Protein AF-A0A1G2USZ6-F1 (afdb_monomer)

Secondary structure (DSSP, 8-state):
-HHHHHHHHHHHHHHHHHHHHHHHHHHHHHHHHHHHHHHHHHHHHTTT-TTTTTTS-HHHHHHHHHHHHHHHHHSTTTTTTT--HHHHHHHHHHHHHHT-TT---HHHHHHHHHHHHHHHHHHHHHHHHB-S-HHHHHHHHHHHHHHHHHHHGGGTT--HHHHHHHHTSTTGGGGGGGGGGSPBPTT--SSPPP-S-TTS-SSPP----HHHHHH---

Solvent-accessible surface area (backbone atoms only — not comparable to full-atom values): 12339 Å² total; per-residue (Å²): 109,71,71,57,54,54,52,51,51,52,51,51,51,54,52,50,51,56,50,50,53,55,47,55,53,48,51,53,52,48,50,51,48,51,51,51,52,50,50,52,49,50,50,63,75,43,53,93,41,67,62,42,66,92,75,49,60,66,69,57,51,52,53,54,51,47,54,49,57,54,45,46,72,77,42,68,71,72,47,80,84,32,42,47,74,42,54,44,51,28,49,52,41,50,52,53,64,45,62,42,77,93,61,85,48,69,72,56,29,54,52,44,50,25,45,49,20,46,50,29,41,47,52,54,48,43,71,73,28,35,54,73,56,74,63,57,54,34,50,54,51,28,51,48,37,52,48,39,49,58,58,54,66,68,52,73,94,59,56,68,72,60,51,53,54,49,42,61,30,77,59,58,49,50,65,76,51,55,68,76,50,39,53,72,38,95,82,43,70,97,68,77,89,75,64,46,40,99,87,66,48,44,68,25,90,59,92,40,31,71,72,49,58,64,27,51,68,128

Mean predicted aligned error: 10.11 Å

Structure (mmCIF, N/CA/C/O backbone):
data_AF-A0A1G2USZ6-F1
#
_entry.id   AF-A0A1G2USZ6-F1
#
loop_
_atom_site.group_PDB
_atom_site.id
_atom_site.type_symbol
_atom_site.label_atom_id
_atom_site.label_alt_id
_atom_site.label_comp_id
_atom_site.label_asym_id
_atom_site.label_entity_id
_atom_site.label_seq_id
_atom_site.pdbx_PDB_ins_code
_atom_site.Cartn_x
_atom_site.Cartn_y
_atom_site.Cartn_z
_atom_site.occupancy
_atom_site.B_iso_or_equiv
_atom_site.auth_seq_id
_atom_site.auth_comp_id
_atom_site.auth_asym_id
_atom_site.auth_atom_id
_atom_site.pdbx_PDB_model_num
ATOM 1 N N . MET A 1 1 ? -11.043 -72.708 15.125 1.00 67.38 1 MET A N 1
ATOM 2 C CA . MET A 1 1 ? -9.943 -71.856 15.634 1.00 67.38 1 MET A CA 1
ATOM 3 C C . MET A 1 1 ? -9.479 -70.831 14.604 1.00 67.38 1 MET A C 1
ATOM 5 O O . MET A 1 1 ? -9.673 -69.656 14.856 1.00 67.38 1 MET A O 1
ATOM 9 N N . ILE A 1 2 ? -8.976 -71.223 13.425 1.00 71.62 2 ILE A N 1
ATOM 10 C CA . ILE A 1 2 ? -8.486 -70.275 12.392 1.00 71.62 2 ILE A CA 1
ATOM 11 C C . ILE A 1 2 ? -9.551 -69.250 11.951 1.00 71.62 2 ILE A C 1
ATOM 13 O O . ILE A 1 2 ? -9.283 -68.055 11.946 1.00 71.62 2 ILE A O 1
ATOM 17 N N . LEU A 1 3 ? -10.785 -69.692 11.679 1.00 69.06 3 LEU A N 1
ATOM 18 C CA . LEU A 1 3 ? -11.895 -68.796 11.314 1.00 69.06 3 LEU A CA 1
ATOM 19 C C . LEU A 1 3 ? -12.253 -67.781 12.418 1.00 69.06 3 LEU A C 1
ATOM 21 O O . LEU A 1 3 ? -12.630 -66.657 12.110 1.00 69.06 3 LEU A O 1
ATOM 25 N N . LEU A 1 4 ? -12.089 -68.152 13.694 1.00 77.88 4 LEU A N 1
ATOM 26 C CA . LEU A 1 4 ? -12.324 -67.259 14.834 1.00 77.88 4 LEU A CA 1
ATOM 27 C C . LEU A 1 4 ? -11.247 -66.164 14.899 1.00 77.88 4 LEU A C 1
ATOM 29 O O . LEU A 1 4 ? -11.569 -64.999 15.104 1.00 77.88 4 LEU A O 1
ATOM 33 N N . TYR A 1 5 ? -9.980 -66.527 14.673 1.00 71.06 5 TYR A N 1
ATOM 34 C CA . TYR A 1 5 ? -8.873 -65.567 14.640 1.00 71.06 5 TYR A CA 1
ATOM 35 C C . TYR A 1 5 ? -8.993 -64.578 13.479 1.00 71.06 5 TYR A C 1
ATOM 37 O O . TYR A 1 5 ? -8.736 -63.392 13.668 1.00 71.06 5 TYR A O 1
ATOM 45 N N . ILE A 1 6 ? -9.447 -65.040 12.310 1.00 71.69 6 ILE A N 1
ATOM 46 C CA . ILE A 1 6 ? -9.723 -64.164 11.163 1.00 71.69 6 ILE A CA 1
ATOM 47 C C . ILE A 1 6 ? -10.838 -63.168 11.513 1.00 71.69 6 ILE A C 1
ATOM 49 O O . ILE A 1 6 ? -10.690 -61.974 11.269 1.00 71.69 6 ILE A O 1
ATOM 53 N N . LEU A 1 7 ? -11.922 -63.628 12.146 1.00 76.62 7 LEU A N 1
ATOM 54 C CA . LEU A 1 7 ? -13.034 -62.755 12.528 1.00 76.62 7 LEU A CA 1
ATOM 55 C C . LEU A 1 7 ? -12.617 -61.701 13.570 1.00 76.62 7 LEU A C 1
ATOM 57 O O . LEU A 1 7 ? -12.973 -60.531 13.446 1.00 76.62 7 LEU A O 1
ATOM 61 N N . LEU A 1 8 ? -11.819 -62.098 14.567 1.00 82.56 8 LEU A N 1
ATOM 62 C CA . LEU A 1 8 ? -11.282 -61.189 15.584 1.00 82.56 8 LEU A CA 1
ATOM 63 C C . LEU A 1 8 ? -10.330 -60.146 14.986 1.00 82.56 8 LEU A C 1
ATOM 65 O O . LEU A 1 8 ? -10.388 -58.985 15.382 1.00 82.56 8 LEU A O 1
ATOM 69 N N . ALA A 1 9 ? -9.504 -60.527 14.008 1.00 73.19 9 ALA A N 1
ATOM 70 C CA . ALA A 1 9 ? -8.621 -59.596 13.307 1.00 73.19 9 ALA A CA 1
ATOM 71 C C . ALA A 1 9 ? -9.410 -58.542 12.510 1.00 73.19 9 ALA A C 1
ATOM 73 O O . ALA A 1 9 ? -9.057 -57.364 12.529 1.00 73.19 9 ALA A O 1
ATOM 74 N N . ILE A 1 10 ? -10.516 -58.942 11.869 1.00 78.38 10 ILE A N 1
ATOM 75 C CA . ILE A 1 10 ? -11.408 -58.013 11.158 1.00 78.38 10 ILE A CA 1
ATOM 76 C C . ILE A 1 10 ? -12.060 -57.033 12.142 1.00 78.38 10 ILE A C 1
ATOM 78 O O . ILE A 1 10 ? -12.056 -55.828 11.897 1.00 78.38 10 ILE A O 1
ATOM 82 N N . ILE A 1 11 ? -12.576 -57.520 13.275 1.00 83.94 11 ILE A N 1
ATOM 83 C CA . ILE A 1 11 ? -13.182 -56.664 14.309 1.00 83.94 11 ILE A CA 1
ATOM 84 C C . ILE A 1 11 ? -12.149 -55.680 14.877 1.00 83.94 11 ILE A C 1
ATOM 86 O O . ILE A 1 11 ? -12.432 -54.486 14.975 1.00 83.94 11 ILE A O 1
ATOM 90 N N . ALA A 1 12 ? -10.938 -56.149 15.192 1.00 76.38 12 ALA A N 1
ATOM 91 C CA . ALA A 1 12 ? -9.855 -55.303 15.689 1.00 76.38 12 ALA A CA 1
ATOM 92 C C . ALA A 1 12 ? -9.465 -54.207 14.682 1.00 76.38 12 ALA A C 1
ATOM 94 O O . ALA A 1 12 ? -9.275 -53.056 15.071 1.00 76.38 12 ALA A O 1
ATOM 95 N N . TYR A 1 13 ? -9.420 -54.536 13.387 1.00 84.56 13 TYR A N 1
ATOM 96 C CA . TYR A 1 13 ? -9.154 -53.568 12.324 1.00 84.56 13 TYR A CA 1
ATOM 97 C C . TYR A 1 13 ? -10.231 -52.475 12.241 1.00 84.56 13 TYR A C 1
ATOM 99 O O . TYR A 1 13 ? -9.900 -51.292 12.153 1.00 84.56 13 TYR A O 1
ATOM 107 N N . TYR A 1 14 ? -11.518 -52.836 12.322 1.00 80.44 14 TYR A N 1
ATOM 108 C CA . TYR A 1 14 ? -12.603 -51.846 12.313 1.00 80.44 14 TYR A CA 1
ATOM 109 C C . TYR A 1 14 ? -12.595 -50.950 13.559 1.00 80.44 14 TYR A C 1
ATOM 111 O O . TYR A 1 14 ? -12.802 -49.743 13.433 1.00 80.44 14 TYR A O 1
ATOM 119 N N . ILE A 1 15 ? -12.304 -51.501 14.742 1.00 79.19 15 ILE A N 1
ATOM 120 C CA . ILE A 1 15 ? -12.166 -50.714 15.980 1.00 79.19 15 ILE A CA 1
ATOM 121 C C . ILE A 1 15 ? -10.992 -49.735 15.865 1.00 79.19 15 ILE A C 1
ATOM 123 O O . ILE A 1 15 ? -11.152 -48.555 16.172 1.00 79.19 15 ILE A O 1
ATOM 127 N N . TYR A 1 16 ? -9.841 -50.197 15.367 1.00 77.56 16 TYR A N 1
ATOM 128 C CA . TYR A 1 16 ? -8.670 -49.353 15.125 1.00 77.56 16 TYR A CA 1
ATOM 129 C C . TYR A 1 16 ? -8.970 -48.218 14.137 1.00 77.56 16 TYR A C 1
ATOM 131 O O . TYR A 1 16 ? -8.615 -47.069 14.389 1.00 77.56 16 TYR A O 1
ATOM 139 N N . ARG A 1 17 ? -9.682 -48.511 13.042 1.00 72.12 17 ARG A N 1
ATOM 140 C CA . ARG A 1 17 ? -10.060 -47.510 12.036 1.00 72.12 17 ARG A CA 1
ATOM 141 C C . ARG A 1 17 ? -10.982 -46.425 12.604 1.00 72.12 17 ARG A C 1
ATOM 143 O O . ARG A 1 17 ? -10.756 -45.251 12.331 1.00 72.12 17 ARG A O 1
ATOM 150 N N . ILE A 1 18 ? -11.984 -46.802 13.402 1.00 77.50 18 ILE A N 1
ATOM 151 C CA . ILE A 1 18 ? -12.889 -45.846 14.070 1.00 77.50 18 ILE A CA 1
ATOM 152 C C . ILE A 1 18 ? -12.123 -45.004 15.097 1.00 77.50 18 ILE A C 1
ATOM 154 O O . ILE A 1 18 ? -12.372 -43.808 15.224 1.00 77.50 18 ILE A O 1
ATOM 158 N N . TYR A 1 19 ? -11.198 -45.621 15.834 1.00 73.81 19 TYR A N 1
ATOM 159 C CA . TYR A 1 19 ? -10.364 -44.918 16.804 1.00 73.81 19 TYR A CA 1
ATOM 160 C C . TYR A 1 19 ? -9.460 -43.879 16.121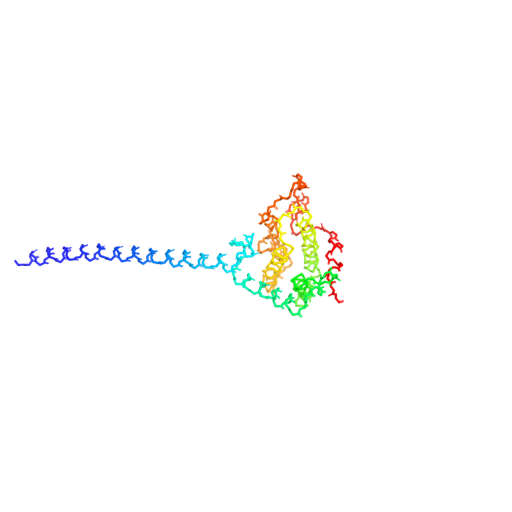 1.00 73.81 19 TYR A C 1
ATOM 162 O O . TYR A 1 19 ? -9.456 -42.728 16.543 1.00 73.81 19 TYR A O 1
ATOM 170 N N . ARG A 1 20 ? -8.796 -44.244 15.012 1.00 60.03 20 ARG A N 1
ATOM 171 C CA . ARG A 1 20 ? -7.972 -43.321 14.211 1.00 60.03 20 ARG A CA 1
ATOM 172 C C . ARG A 1 20 ? -8.772 -42.160 13.626 1.00 60.03 20 ARG A C 1
ATOM 174 O O . ARG A 1 20 ? -8.338 -41.029 13.765 1.00 60.03 20 ARG A O 1
ATOM 181 N N . GLN A 1 21 ? -9.963 -42.406 13.072 1.00 61.72 21 GLN A N 1
ATOM 182 C CA . GLN A 1 21 ? -10.821 -41.313 12.586 1.00 61.72 21 GLN A CA 1
ATOM 183 C C . GLN A 1 21 ? -11.183 -40.314 13.694 1.00 61.72 21 GLN A C 1
ATOM 185 O O . GLN A 1 21 ? -11.192 -39.115 13.455 1.00 61.72 21 GLN A O 1
ATOM 190 N N . LYS A 1 22 ? -11.437 -40.793 14.918 1.00 69.81 22 LYS A N 1
ATOM 191 C CA . LYS A 1 22 ? -11.722 -39.918 16.064 1.00 69.81 22 LYS A CA 1
ATOM 192 C C . LYS A 1 22 ? -10.497 -39.159 16.578 1.00 69.81 22 LYS A C 1
ATOM 194 O O . LYS A 1 22 ? -10.680 -38.126 17.214 1.00 69.81 22 LYS A O 1
ATOM 199 N N . GLU A 1 23 ? -9.285 -39.675 16.384 1.00 55.19 23 GLU A N 1
ATOM 200 C CA . GLU A 1 23 ? -8.049 -38.934 16.668 1.00 55.19 23 GLU A CA 1
ATOM 201 C C . GLU A 1 23 ? -7.815 -37.851 15.618 1.00 55.19 23 GLU A C 1
ATOM 203 O O . GLU A 1 23 ? -7.641 -36.702 16.004 1.00 55.19 23 GLU A O 1
ATOM 208 N N . ASP A 1 24 ? -7.947 -38.174 14.329 1.00 61.84 24 ASP A N 1
ATOM 209 C CA . ASP A 1 24 ? -7.804 -37.200 13.239 1.00 61.84 24 ASP A CA 1
ATOM 210 C C . ASP A 1 24 ? -8.843 -36.054 13.373 1.00 61.84 24 ASP A C 1
ATOM 212 O O . ASP A 1 24 ? -8.516 -34.883 13.199 1.00 61.84 24 ASP A O 1
ATOM 216 N N . GLU A 1 25 ? -10.089 -36.356 13.771 1.00 61.78 25 GLU A N 1
ATOM 217 C CA . GLU A 1 25 ? -11.117 -35.344 14.088 1.00 61.78 25 GLU A CA 1
ATOM 218 C C . GLU A 1 25 ? -10.762 -34.490 15.318 1.00 61.78 25 GLU A C 1
ATOM 220 O O . GLU A 1 25 ? -11.094 -33.307 15.374 1.00 61.78 25 GLU A O 1
ATOM 225 N N . ARG A 1 26 ? -10.105 -35.068 16.331 1.00 55.97 26 ARG A N 1
ATOM 226 C CA . ARG A 1 26 ? -9.676 -34.326 17.529 1.00 55.97 26 ARG A CA 1
ATOM 227 C C . ARG A 1 26 ? -8.484 -33.427 17.246 1.00 55.97 26 ARG A C 1
ATOM 229 O O . ARG A 1 26 ? -8.451 -32.334 17.801 1.00 55.97 26 ARG A O 1
ATOM 236 N N . GLU A 1 27 ? -7.540 -33.886 16.431 1.00 46.41 27 GLU A N 1
ATOM 237 C CA . GLU A 1 27 ? -6.402 -33.093 15.963 1.00 46.41 27 GLU A CA 1
ATOM 238 C C . GLU A 1 27 ? -6.898 -31.918 15.116 1.00 46.41 27 GLU A C 1
ATOM 240 O O . GLU A 1 27 ? -6.583 -30.781 15.443 1.00 46.41 27 GLU A O 1
ATOM 245 N N . ALA A 1 28 ? -7.809 -32.151 14.164 1.00 54.44 28 ALA A N 1
ATOM 246 C CA . ALA A 1 28 ? -8.419 -31.077 13.373 1.00 54.44 28 ALA A CA 1
ATOM 247 C C . ALA A 1 28 ? -9.147 -30.029 14.238 1.00 54.44 28 ALA A C 1
ATOM 249 O O . ALA A 1 28 ? -8.994 -28.831 14.031 1.00 54.44 28 ALA A O 1
ATOM 250 N N . VAL A 1 29 ? -9.905 -30.460 15.254 1.00 58.44 29 VAL A N 1
ATOM 251 C CA . VAL A 1 29 ? -10.583 -29.537 16.185 1.00 58.44 29 VAL A CA 1
ATOM 252 C C . VAL A 1 29 ? -9.596 -28.817 17.114 1.00 58.44 29 VAL A C 1
ATOM 254 O O . VAL A 1 29 ? -9.873 -27.700 17.552 1.00 58.44 29 VAL A O 1
ATOM 257 N N . ALA A 1 30 ? -8.477 -29.446 17.476 1.00 51.59 30 ALA A N 1
ATOM 258 C CA . ALA A 1 30 ? -7.437 -28.816 18.284 1.00 51.59 30 ALA A CA 1
ATOM 259 C C . ALA A 1 30 ? -6.684 -27.748 17.482 1.00 51.59 30 ALA A C 1
ATOM 261 O O . ALA A 1 30 ? -6.469 -26.662 18.015 1.00 51.59 30 ALA A O 1
ATOM 262 N N . ASP A 1 31 ? -6.386 -28.025 16.213 1.00 60.72 31 ASP A N 1
ATOM 263 C CA . ASP A 1 31 ? -5.791 -27.071 15.277 1.00 60.72 31 ASP A CA 1
ATOM 264 C C . ASP A 1 31 ? -6.751 -25.900 15.014 1.00 60.72 31 ASP A C 1
ATOM 266 O O . ASP A 1 31 ? -6.371 -24.752 15.209 1.00 60.72 31 ASP A O 1
ATOM 270 N N . GLU A 1 32 ? -8.038 -26.159 14.739 1.00 60.16 32 GLU A N 1
ATOM 271 C CA . GLU A 1 32 ? -9.045 -25.095 14.572 1.00 60.16 32 GLU A CA 1
ATOM 272 C C . GLU A 1 32 ? -9.205 -24.219 15.826 1.00 60.16 32 GLU A C 1
ATOM 274 O O . GLU A 1 32 ? -9.401 -23.007 15.728 1.00 60.16 32 GLU A O 1
ATOM 279 N N . LYS A 1 33 ? -9.140 -24.811 17.026 1.00 61.28 33 LYS A N 1
ATOM 280 C CA . LYS A 1 33 ? -9.194 -24.050 18.283 1.00 61.28 33 LYS A CA 1
ATOM 281 C C . LYS A 1 33 ? -7.926 -23.250 18.522 1.00 61.28 33 LYS A C 1
ATOM 283 O O . LYS A 1 33 ? -8.027 -22.121 18.992 1.00 61.28 33 LYS A O 1
ATOM 288 N N . PHE A 1 34 ? -6.765 -23.817 18.217 1.00 61.88 34 PHE A N 1
ATOM 289 C CA . PHE A 1 34 ? -5.490 -23.124 18.328 1.00 61.88 34 PHE A CA 1
ATOM 290 C C . PHE A 1 34 ? -5.430 -21.940 17.357 1.00 61.88 34 PHE A C 1
ATOM 292 O O . PHE A 1 34 ? -5.063 -20.841 17.768 1.00 61.88 34 PHE A O 1
ATOM 299 N N . ASP A 1 35 ? -5.900 -22.125 16.125 1.00 68.62 35 ASP A N 1
ATOM 300 C CA . ASP A 1 35 ? -6.017 -21.071 15.118 1.00 68.62 35 ASP A CA 1
ATOM 301 C C . ASP A 1 35 ? -7.024 -20.000 15.549 1.00 68.62 35 ASP A C 1
ATOM 303 O O . ASP A 1 35 ? -6.735 -18.807 15.472 1.00 68.62 35 ASP A O 1
ATOM 307 N N . ALA A 1 36 ? -8.181 -20.394 16.090 1.00 75.25 36 ALA A N 1
ATOM 308 C CA . ALA A 1 36 ? -9.177 -19.450 16.594 1.00 75.25 36 ALA A CA 1
ATOM 309 C C . ALA A 1 36 ? -8.679 -18.652 17.814 1.00 75.25 36 ALA A C 1
ATOM 311 O O . ALA A 1 36 ? -8.940 -17.451 17.913 1.00 75.25 36 ALA A O 1
ATOM 312 N N . GLU A 1 37 ? -7.963 -19.292 18.741 1.00 78.81 37 GLU A N 1
ATOM 313 C CA . GLU A 1 37 ? -7.345 -18.632 19.897 1.00 78.81 37 GLU A CA 1
ATOM 314 C C . GLU A 1 37 ? -6.198 -17.709 19.471 1.00 78.81 37 GLU A C 1
ATOM 316 O O . GLU A 1 37 ? -6.069 -16.601 20.001 1.00 78.81 37 GLU A O 1
ATOM 321 N N . TRP A 1 38 ? -5.393 -18.123 18.492 1.00 75.81 38 TRP A N 1
ATOM 322 C CA . TRP A 1 38 ? -4.318 -17.315 17.923 1.00 75.81 38 TRP A CA 1
ATOM 323 C C . TRP A 1 38 ? -4.8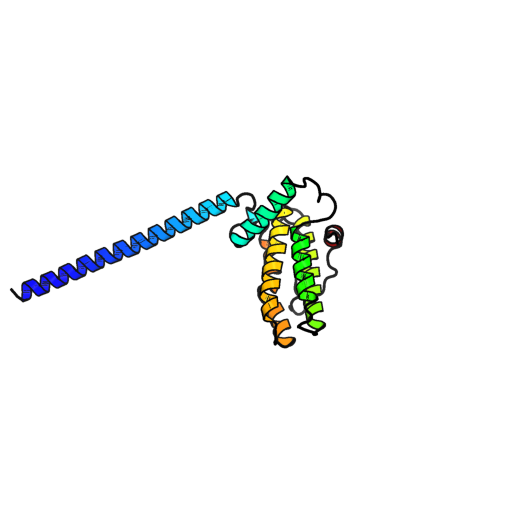64 -16.082 17.196 1.00 75.81 38 TRP A C 1
ATOM 325 O O . TRP A 1 38 ? -4.418 -14.966 17.467 1.00 75.81 38 TRP A O 1
ATOM 335 N N . GLU A 1 39 ? -5.891 -16.254 16.365 1.00 76.31 39 GLU A N 1
ATOM 336 C CA . GLU A 1 39 ? -6.607 -15.171 15.685 1.00 76.31 39 GLU A CA 1
ATOM 337 C C . GLU A 1 39 ? -7.259 -14.210 16.682 1.00 76.31 39 GLU A C 1
ATOM 339 O O . GLU A 1 39 ? -7.138 -12.992 16.552 1.00 76.31 39 GLU A O 1
ATOM 344 N N . ALA A 1 40 ? -7.922 -14.729 17.721 1.00 84.19 40 ALA A N 1
ATOM 345 C CA . ALA A 1 40 ? -8.502 -13.898 18.773 1.00 84.19 40 ALA A CA 1
ATOM 346 C C . ALA A 1 40 ? -7.422 -13.094 19.512 1.00 84.19 40 ALA A C 1
ATOM 348 O O . ALA A 1 40 ? -7.594 -11.896 19.750 1.00 84.19 40 ALA A O 1
ATOM 349 N N . LYS A 1 41 ? -6.284 -13.725 19.820 1.00 84.19 41 LYS A N 1
ATOM 350 C CA . LYS A 1 41 ? -5.138 -13.061 20.446 1.00 84.19 41 LYS A CA 1
ATOM 351 C C . LYS A 1 41 ? -4.563 -11.968 19.548 1.00 84.19 41 LYS A C 1
ATOM 353 O O . LYS A 1 41 ? -4.281 -10.883 20.046 1.00 84.19 41 LYS A O 1
ATOM 358 N N . LYS A 1 42 ? -4.412 -12.223 18.246 1.00 79.44 42 LYS A N 1
ATOM 359 C CA . LYS A 1 42 ? -3.898 -11.239 17.284 1.00 79.44 42 LYS A CA 1
ATOM 360 C C . LYS A 1 42 ? -4.871 -10.083 17.068 1.00 79.44 42 LYS A C 1
ATOM 362 O O . LYS A 1 42 ? -4.442 -8.934 17.026 1.00 79.44 42 LYS A O 1
ATOM 367 N N . LYS A 1 43 ? -6.178 -10.347 17.033 1.00 83.69 43 LYS A N 1
ATOM 368 C CA . LYS A 1 43 ? -7.209 -9.296 17.004 1.00 83.69 43 LYS A CA 1
ATOM 369 C C . LYS A 1 43 ? -7.180 -8.415 18.250 1.00 83.69 43 LYS A C 1
ATOM 371 O O . LYS A 1 43 ? -7.346 -7.210 18.119 1.00 83.69 43 LYS A O 1
ATOM 376 N N . GLU A 1 44 ? -6.941 -8.988 19.429 1.00 86.50 44 GLU A N 1
ATOM 377 C CA . GLU A 1 44 ? -6.783 -8.207 20.663 1.00 86.50 44 GLU A CA 1
ATOM 378 C C . GLU A 1 44 ? -5.460 -7.423 20.685 1.00 86.50 44 GLU A C 1
ATOM 380 O O . GLU A 1 44 ? -5.445 -6.262 21.088 1.00 86.50 44 GLU A O 1
ATOM 385 N N . GLU A 1 45 ? -4.358 -8.026 20.223 1.00 82.88 45 GLU A N 1
ATOM 386 C CA . GLU A 1 45 ? -3.035 -7.388 20.137 1.00 82.88 45 GLU A CA 1
ATOM 387 C C . GLU A 1 45 ? -3.040 -6.173 19.195 1.00 82.88 45 GLU A C 1
ATOM 389 O O . GLU A 1 45 ? -2.428 -5.153 19.504 1.00 82.88 45 GLU A O 1
ATOM 394 N N . PHE A 1 46 ? -3.774 -6.260 18.083 1.00 84.50 46 PHE A N 1
ATOM 395 C CA . PHE A 1 46 ? -3.846 -5.228 17.044 1.00 84.50 46 PHE A CA 1
ATOM 396 C C . PHE A 1 46 ? -5.194 -4.499 16.996 1.00 84.50 46 PHE A C 1
ATOM 398 O O . PHE A 1 46 ? -5.563 -3.939 15.964 1.00 84.50 46 PHE A O 1
ATOM 405 N N . LYS A 1 47 ? -5.938 -4.475 18.108 1.00 87.00 47 LYS A N 1
ATOM 406 C CA . LYS A 1 47 ? -7.260 -3.827 18.195 1.00 87.00 47 LYS A CA 1
ATOM 407 C C . LYS A 1 47 ? -7.252 -2.329 17.885 1.00 87.00 47 LYS A C 1
ATOM 409 O O . LYS A 1 47 ? -8.288 -1.782 17.522 1.00 87.00 47 LYS A O 1
ATOM 414 N N . ASP A 1 48 ? -6.093 -1.689 18.021 1.00 84.56 48 ASP A N 1
ATOM 415 C CA . ASP A 1 48 ? -5.896 -0.274 17.703 1.00 84.56 48 ASP A CA 1
ATOM 416 C C . ASP A 1 48 ? -5.851 -0.018 16.182 1.00 84.56 48 ASP A C 1
ATOM 418 O O . ASP A 1 48 ? -5.910 1.134 15.756 1.00 84.56 48 ASP A O 1
ATOM 422 N N . TYR A 1 49 ? -5.790 -1.082 15.364 1.00 88.81 49 TYR A N 1
ATOM 423 C CA . TYR A 1 49 ? -5.753 -1.044 13.894 1.00 88.81 49 TYR A CA 1
ATOM 424 C C . TYR A 1 49 ? -6.885 -1.880 13.272 1.00 88.81 49 TYR A C 1
ATOM 426 O O . TYR A 1 49 ? -6.633 -2.800 12.481 1.00 88.81 49 TYR A O 1
ATOM 434 N N . PRO A 1 50 ? -8.150 -1.622 13.649 1.00 90.94 50 PRO A N 1
ATOM 435 C CA . PRO A 1 50 ? -9.268 -2.498 13.317 1.00 90.94 50 PRO A CA 1
ATOM 436 C C . PRO A 1 50 ? -9.505 -2.624 11.808 1.00 90.94 50 PRO A C 1
ATOM 438 O O . PRO A 1 50 ? -9.998 -3.658 11.352 1.00 90.94 50 PRO A O 1
ATOM 441 N N . HIS A 1 51 ? -9.143 -1.611 11.016 1.00 94.31 51 HIS A N 1
ATOM 442 C CA . HIS A 1 51 ? -9.349 -1.627 9.572 1.00 94.31 51 HIS A CA 1
ATOM 443 C C . HIS A 1 51 ? -8.288 -2.443 8.838 1.00 94.31 51 HIS A C 1
ATOM 445 O O . HIS A 1 51 ? -8.533 -2.834 7.699 1.00 94.31 51 HIS A O 1
ATOM 451 N N . LEU A 1 52 ? -7.150 -2.747 9.463 1.00 91.81 52 LEU A N 1
ATOM 452 C CA . LEU A 1 52 ? -6.058 -3.492 8.832 1.00 91.81 52 LEU A CA 1
ATOM 453 C C . LEU A 1 52 ? -6.064 -4.991 9.163 1.00 91.81 52 LEU A C 1
ATOM 455 O O . LEU A 1 52 ? -5.395 -5.772 8.481 1.00 91.81 52 LEU A O 1
ATOM 459 N N . LEU A 1 53 ? -6.841 -5.412 10.167 1.00 88.69 53 LEU A N 1
ATOM 460 C CA . LEU A 1 53 ? -6.960 -6.815 10.575 1.00 88.69 53 LEU A CA 1
ATOM 461 C C . LEU A 1 53 ? -7.399 -7.707 9.405 1.00 88.69 53 LEU A C 1
ATOM 463 O O . LEU A 1 53 ? -8.432 -7.467 8.777 1.00 88.69 53 LEU A O 1
ATOM 467 N N . GLY A 1 54 ? -6.610 -8.746 9.120 1.00 83.25 54 GLY A N 1
ATOM 468 C CA . GLY A 1 54 ? -6.857 -9.685 8.019 1.00 83.25 54 GLY A CA 1
ATOM 469 C C . GLY A 1 54 ? -6.638 -9.109 6.613 1.00 83.25 54 GLY A C 1
ATOM 470 O O . GLY A 1 54 ? -6.881 -9.810 5.634 1.00 83.25 54 GLY A O 1
ATOM 471 N N . LYS A 1 55 ? -6.195 -7.849 6.497 1.00 89.56 55 LYS A N 1
ATOM 472 C CA . LYS A 1 55 ? -5.857 -7.185 5.222 1.00 89.56 55 LYS A CA 1
ATOM 473 C C . LYS A 1 55 ? -4.355 -6.956 5.084 1.00 89.56 55 LYS A C 1
ATOM 475 O O . LYS A 1 55 ? -3.827 -7.023 3.980 1.00 89.56 55 LYS A O 1
ATOM 480 N N . VAL A 1 56 ? -3.683 -6.721 6.209 1.00 85.75 56 VAL A N 1
ATOM 481 C CA . VAL A 1 56 ? -2.226 -6.651 6.326 1.00 85.75 56 VAL A CA 1
ATOM 482 C C . VAL A 1 56 ? -1.742 -7.851 7.136 1.00 85.75 56 VAL A C 1
ATOM 484 O O . VAL A 1 56 ? -2.356 -8.204 8.144 1.00 85.75 56 VAL A O 1
ATOM 487 N N . ASP A 1 57 ? -0.642 -8.473 6.700 1.00 83.19 57 ASP A N 1
ATOM 488 C CA . ASP A 1 57 ? 0.000 -9.551 7.456 1.00 83.19 57 ASP A CA 1
ATOM 489 C C . ASP A 1 57 ? 0.385 -9.069 8.862 1.00 83.19 57 ASP A C 1
ATOM 491 O O . ASP A 1 57 ? 0.944 -7.981 9.042 1.00 83.19 57 ASP A O 1
ATOM 495 N N . TYR A 1 58 ? 0.100 -9.893 9.870 1.00 78.81 58 TYR A N 1
ATOM 496 C CA . TYR A 1 58 ? 0.329 -9.539 11.267 1.00 78.81 58 TYR A CA 1
ATOM 497 C C . TYR A 1 58 ? 1.795 -9.226 11.591 1.00 78.81 58 TYR A C 1
ATOM 499 O O . TYR A 1 58 ? 2.050 -8.453 12.511 1.00 78.81 58 TYR A O 1
ATOM 507 N N . THR A 1 59 ? 2.751 -9.758 10.828 1.00 80.94 59 THR A N 1
ATOM 508 C CA . THR A 1 59 ? 4.181 -9.439 10.956 1.00 80.94 59 THR A CA 1
ATOM 509 C C . THR A 1 59 ? 4.451 -7.974 10.612 1.00 80.94 59 THR A C 1
ATOM 511 O O . THR A 1 59 ? 5.170 -7.287 11.339 1.00 80.94 59 THR A O 1
ATOM 514 N N . TRP A 1 60 ? 3.840 -7.463 9.537 1.00 81.94 60 TRP A N 1
ATOM 515 C CA . TRP A 1 60 ? 3.977 -6.061 9.132 1.00 81.94 60 TRP A CA 1
ATOM 516 C C . TRP A 1 60 ? 3.216 -5.131 10.075 1.00 81.94 60 TRP A C 1
ATOM 518 O O . TRP A 1 60 ? 3.733 -4.068 10.422 1.00 81.94 60 TRP A O 1
ATOM 528 N N . LEU A 1 61 ? 2.044 -5.553 10.567 1.00 81.56 61 LEU A N 1
ATOM 529 C CA . LEU A 1 61 ? 1.331 -4.826 11.624 1.00 81.56 61 LEU A CA 1
ATOM 530 C C . LEU A 1 61 ? 2.149 -4.739 12.914 1.00 81.56 61 LEU A C 1
ATOM 532 O O . LEU A 1 61 ? 2.182 -3.678 13.531 1.00 81.56 61 LEU A O 1
ATOM 536 N N . GLU A 1 62 ? 2.846 -5.808 13.307 1.00 81.25 62 GLU A N 1
ATOM 537 C CA . GLU A 1 62 ? 3.734 -5.797 14.473 1.00 81.25 62 GLU A CA 1
ATOM 538 C C . GLU A 1 62 ? 4.899 -4.825 14.281 1.00 81.25 62 GLU A C 1
ATOM 540 O O . GLU A 1 62 ? 5.150 -3.975 15.140 1.00 81.25 62 GLU A O 1
ATOM 545 N N . LEU A 1 63 ? 5.591 -4.929 13.144 1.00 81.31 63 LEU A N 1
ATOM 546 C CA . LEU A 1 63 ? 6.770 -4.123 12.845 1.00 81.31 63 LEU A CA 1
ATOM 547 C C . LEU A 1 63 ? 6.425 -2.633 12.752 1.00 81.31 63 LEU A C 1
ATOM 549 O O . LEU A 1 63 ? 7.011 -1.807 13.456 1.00 81.31 63 LEU A O 1
ATOM 553 N N . PHE A 1 64 ? 5.464 -2.286 11.898 1.00 81.81 64 PHE A N 1
ATOM 554 C CA . PHE A 1 64 ? 5.107 -0.895 11.649 1.00 81.81 64 PHE A CA 1
ATOM 555 C C . PHE A 1 64 ? 4.315 -0.301 12.816 1.00 81.81 64 PHE A C 1
ATOM 557 O O . PHE A 1 64 ? 4.594 0.843 13.181 1.00 81.81 64 PHE A O 1
ATOM 564 N N . GLY A 1 65 ? 3.454 -1.104 13.461 1.00 74.38 65 GLY A N 1
ATOM 565 C CA . GLY A 1 65 ? 2.802 -0.841 14.753 1.00 74.38 65 GLY A CA 1
ATOM 566 C C . GLY A 1 65 ? 3.769 -0.329 15.810 1.00 74.38 65 GLY A C 1
ATOM 567 O O . GLY A 1 65 ? 3.603 0.761 16.362 1.00 74.38 65 GLY A O 1
ATOM 568 N N . ARG A 1 66 ? 4.825 -1.105 16.071 1.00 71.75 66 ARG A N 1
ATOM 569 C CA . ARG A 1 66 ? 5.843 -0.746 17.066 1.00 71.75 66 ARG A CA 1
ATOM 570 C C . ARG A 1 66 ? 6.638 0.488 16.674 1.00 71.75 66 ARG A C 1
ATOM 572 O O . ARG A 1 66 ? 6.826 1.353 17.528 1.00 71.75 66 ARG A O 1
ATOM 579 N N . LEU A 1 67 ? 7.042 0.599 15.405 1.00 68.44 67 LEU A N 1
ATOM 580 C CA . LEU A 1 67 ? 7.780 1.762 14.901 1.00 68.44 67 LEU A CA 1
ATOM 581 C C . LEU A 1 67 ? 7.040 3.069 15.226 1.00 68.44 67 LEU A C 1
ATOM 583 O O . LEU A 1 67 ? 7.655 4.044 15.659 1.00 68.44 67 LEU A O 1
ATOM 587 N N . PHE A 1 68 ? 5.714 3.080 15.084 1.00 66.06 68 PHE A N 1
ATOM 588 C CA . PHE A 1 68 ? 4.891 4.230 15.443 1.00 66.06 68 PHE A CA 1
ATOM 589 C C . PHE A 1 68 ? 4.878 4.516 16.939 1.00 66.06 68 PHE A C 1
ATOM 591 O O . PHE A 1 68 ? 5.179 5.632 17.356 1.00 66.06 68 PHE A O 1
ATOM 598 N N . VAL A 1 69 ? 4.549 3.502 17.745 1.00 63.47 69 VAL A N 1
ATOM 599 C CA . VAL A 1 69 ? 4.416 3.636 19.201 1.00 63.47 69 VAL A CA 1
ATOM 600 C C . VAL A 1 69 ? 5.722 4.116 19.829 1.00 63.47 69 VAL A C 1
ATOM 602 O O . VAL A 1 69 ? 5.707 4.964 20.720 1.00 63.47 69 VAL A O 1
ATOM 605 N N . GLU A 1 70 ? 6.859 3.589 19.381 1.00 59.41 70 GLU A N 1
ATOM 606 C CA . GLU A 1 70 ? 8.176 4.014 19.856 1.00 59.41 70 GLU A CA 1
ATOM 607 C C . GLU A 1 70 ? 8.496 5.447 19.427 1.00 59.41 70 GLU A C 1
ATOM 609 O O . GLU A 1 70 ? 9.027 6.226 20.220 1.00 59.41 70 GLU A O 1
ATOM 614 N N . THR A 1 71 ? 8.130 5.825 18.203 1.00 60.66 71 THR A N 1
ATOM 615 C CA . THR A 1 71 ? 8.390 7.172 17.688 1.00 60.66 71 THR A CA 1
ATOM 616 C C . THR A 1 71 ? 7.544 8.228 18.400 1.00 60.66 71 THR A C 1
ATOM 618 O O . THR A 1 71 ? 8.092 9.248 18.815 1.00 60.66 71 THR A O 1
ATOM 621 N N . ASP A 1 72 ? 6.246 7.992 18.598 1.00 62.16 72 ASP A N 1
ATOM 622 C CA . ASP A 1 72 ? 5.355 8.934 19.290 1.00 62.16 72 ASP A CA 1
ATOM 623 C C . ASP A 1 72 ? 5.729 9.090 20.775 1.00 62.16 72 ASP A C 1
ATOM 625 O O . ASP A 1 72 ? 5.784 10.204 21.295 1.00 62.16 72 ASP A O 1
ATOM 629 N N . LYS A 1 73 ? 6.111 7.994 21.448 1.00 60.00 73 LYS A N 1
ATOM 630 C CA . LYS A 1 73 ? 6.591 8.036 22.842 1.00 60.00 73 LYS A CA 1
ATOM 631 C C . LYS A 1 73 ? 7.892 8.816 23.005 1.00 60.00 73 LYS A C 1
ATOM 633 O O . LYS A 1 73 ? 8.035 9.568 23.967 1.00 60.00 73 LYS A O 1
ATOM 638 N N . ASN A 1 74 ? 8.849 8.613 22.103 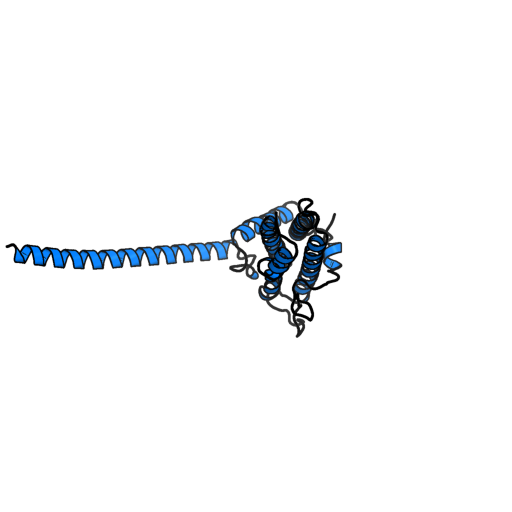1.00 58.19 74 ASN A N 1
ATOM 639 C CA . ASN A 1 74 ? 10.172 9.229 22.212 1.00 58.19 74 ASN A CA 1
ATOM 640 C C . ASN A 1 74 ? 10.194 10.664 21.667 1.00 58.19 74 ASN A C 1
ATOM 642 O O . ASN A 1 74 ? 11.033 11.470 22.075 1.00 58.19 74 ASN A O 1
ATOM 646 N N . HIS A 1 75 ? 9.270 10.998 20.764 1.00 56.75 75 HIS A N 1
ATOM 647 C CA . HIS A 1 75 ? 9.219 12.279 20.068 1.00 56.75 75 HIS A CA 1
ATOM 648 C C . HIS A 1 75 ? 7.775 12.787 19.871 1.00 56.75 75 HIS A C 1
ATOM 650 O O . HIS A 1 75 ? 7.349 12.999 18.728 1.00 56.75 75 HIS A O 1
ATOM 656 N N . PRO A 1 76 ? 7.027 13.040 20.963 1.00 55.38 76 PRO A N 1
ATOM 657 C CA . PRO A 1 76 ? 5.628 13.447 20.883 1.00 55.38 76 PRO A CA 1
ATOM 658 C C . PRO A 1 76 ? 5.498 14.779 20.140 1.00 55.38 76 PRO A C 1
ATOM 660 O O . PRO A 1 76 ? 6.180 15.758 20.447 1.00 55.38 76 PRO A O 1
ATOM 663 N N . GLY A 1 77 ? 4.630 14.815 19.129 1.00 53.12 77 GLY A N 1
ATOM 664 C CA . GLY A 1 77 ? 4.354 16.024 18.348 1.00 53.12 77 GLY A CA 1
ATOM 665 C C . GLY A 1 77 ? 5.435 16.432 17.338 1.00 53.12 77 GLY A C 1
ATOM 666 O O . GLY A 1 77 ? 5.222 17.397 16.604 1.00 53.12 77 GLY A O 1
ATOM 667 N N . ARG A 1 78 ? 6.550 15.691 17.220 1.00 50.22 78 ARG A N 1
ATOM 668 C CA . ARG A 1 78 ? 7.639 15.986 16.259 1.00 50.22 78 ARG A CA 1
ATOM 669 C C . ARG A 1 78 ? 7.164 16.035 14.802 1.00 50.22 78 ARG A C 1
ATOM 671 O O . ARG A 1 78 ? 7.795 16.673 13.969 1.00 50.22 78 ARG A O 1
ATOM 678 N N . TRP A 1 79 ? 6.023 15.417 14.523 1.00 54.75 79 TRP A N 1
ATOM 679 C CA . TRP A 1 79 ? 5.495 15.210 13.180 1.00 54.75 79 TRP A CA 1
ATOM 680 C C . TRP A 1 79 ? 4.157 15.910 12.926 1.00 54.75 79 TRP A C 1
ATOM 682 O O . TRP A 1 79 ? 3.513 15.657 11.909 1.00 54.75 79 TRP A O 1
ATOM 692 N N . GLN A 1 80 ? 3.747 16.828 13.814 1.00 47.72 80 GLN A N 1
ATOM 693 C CA . GLN A 1 80 ? 2.571 17.674 13.572 1.00 47.72 80 GLN A CA 1
ATOM 694 C C . GLN A 1 80 ? 2.759 18.586 12.343 1.00 47.72 80 GLN A C 1
ATOM 696 O O . GLN A 1 80 ? 1.761 18.961 11.742 1.00 47.72 80 GLN A O 1
ATOM 701 N N . ASN A 1 81 ? 4.012 18.855 11.930 1.00 45.44 81 ASN A N 1
ATOM 702 C CA . ASN A 1 81 ? 4.373 19.702 10.785 1.00 45.44 81 ASN A CA 1
ATOM 703 C C . ASN A 1 81 ? 5.573 19.155 9.958 1.00 45.44 81 ASN A C 1
ATOM 705 O O . ASN A 1 81 ? 6.539 19.888 9.763 1.00 45.44 81 ASN A O 1
ATOM 709 N N . GLY A 1 82 ? 5.554 17.898 9.479 1.00 45.66 82 GLY A N 1
ATOM 710 C CA . GLY A 1 82 ? 6.404 17.539 8.314 1.00 45.66 82 GLY A CA 1
ATOM 711 C C . GLY A 1 82 ? 7.288 16.285 8.367 1.00 45.66 82 GLY A C 1
ATOM 712 O O . GLY A 1 82 ? 8.423 16.331 7.912 1.00 45.66 82 GLY A O 1
ATOM 713 N N . GLY A 1 83 ? 6.813 15.149 8.879 1.00 57.47 83 GLY A N 1
ATOM 714 C CA . GLY A 1 83 ? 7.479 13.864 8.609 1.00 57.47 83 GLY A CA 1
ATOM 715 C C . GLY A 1 83 ? 6.654 12.682 9.078 1.00 57.47 83 GLY A C 1
ATOM 716 O O . GLY A 1 83 ? 6.550 12.450 10.273 1.00 57.47 83 GLY A O 1
ATOM 717 N N . SER A 1 84 ? 6.039 11.923 8.176 1.00 75.00 84 SER A N 1
ATOM 718 C CA . SER A 1 84 ? 5.488 10.618 8.565 1.00 75.00 84 SER A CA 1
ATOM 719 C C . SER A 1 84 ? 6.612 9.584 8.469 1.00 75.00 84 SER A C 1
ATOM 721 O O . SER A 1 84 ? 7.159 9.415 7.382 1.00 75.00 84 SER A O 1
ATOM 723 N N . PRO A 1 85 ? 6.992 8.883 9.556 1.00 76.44 85 PRO A N 1
ATOM 724 C CA . PRO A 1 85 ? 8.065 7.892 9.493 1.00 76.44 85 PRO A CA 1
ATOM 725 C C . PRO A 1 85 ? 7.739 6.758 8.516 1.00 76.44 85 PRO A C 1
ATOM 727 O O . PRO A 1 85 ? 8.636 6.264 7.836 1.00 76.44 85 PRO A O 1
ATOM 730 N N . HIS A 1 86 ? 6.464 6.380 8.398 1.00 85.81 86 HIS A N 1
ATOM 731 C CA . HIS A 1 86 ? 6.038 5.337 7.474 1.00 85.81 86 HIS A CA 1
ATOM 732 C C . HIS A 1 86 ? 6.012 5.823 6.025 1.00 85.81 86 HIS A C 1
ATOM 734 O O . HIS A 1 86 ? 6.516 5.114 5.158 1.00 85.81 86 HIS A O 1
ATOM 740 N N . LEU A 1 87 ? 5.507 7.035 5.755 1.00 86.38 87 LEU A N 1
ATOM 741 C CA . LEU A 1 87 ? 5.576 7.614 4.406 1.00 86.38 87 LEU A CA 1
ATOM 742 C C . LEU A 1 87 ? 7.022 7.885 3.989 1.00 86.38 87 LEU A C 1
ATOM 744 O O . LEU A 1 87 ? 7.369 7.617 2.848 1.00 86.38 87 LEU A O 1
ATOM 748 N N . ASN A 1 88 ? 7.884 8.336 4.903 1.00 84.75 88 ASN A N 1
ATOM 749 C CA . ASN A 1 88 ? 9.308 8.518 4.628 1.00 84.75 88 ASN A CA 1
ATOM 750 C C . ASN A 1 88 ? 9.977 7.178 4.312 1.00 84.75 88 ASN A C 1
ATOM 752 O O . ASN A 1 88 ? 10.751 7.087 3.368 1.00 84.75 88 ASN A O 1
ATOM 756 N N . ALA A 1 89 ? 9.682 6.117 5.065 1.00 86.81 89 ALA A N 1
ATOM 757 C CA . ALA A 1 89 ? 10.216 4.794 4.761 1.00 86.81 89 ALA A CA 1
ATOM 758 C C . ALA A 1 89 ? 9.699 4.259 3.414 1.00 86.81 89 ALA A C 1
ATOM 760 O O . ALA A 1 89 ? 10.496 3.741 2.634 1.00 86.81 89 ALA A O 1
ATOM 761 N N . ALA A 1 90 ? 8.412 4.444 3.103 1.00 90.94 90 ALA A N 1
ATOM 762 C CA . ALA A 1 90 ? 7.845 4.119 1.794 1.00 90.94 90 ALA A CA 1
ATOM 763 C C . ALA A 1 90 ? 8.529 4.913 0.665 1.00 90.94 90 ALA A C 1
ATOM 765 O O . ALA A 1 90 ? 8.920 4.336 -0.345 1.00 90.94 90 ALA A O 1
ATOM 766 N N . PHE A 1 91 ? 8.765 6.209 0.875 1.00 90.19 91 PHE A N 1
ATOM 767 C CA . PHE A 1 91 ? 9.484 7.072 -0.058 1.00 90.19 91 PHE A CA 1
ATOM 768 C C . PHE A 1 91 ? 10.926 6.603 -0.274 1.00 90.19 91 PHE A C 1
ATOM 770 O O . PHE A 1 91 ? 11.399 6.551 -1.403 1.00 90.19 91 PHE A O 1
ATOM 777 N N . MET A 1 92 ? 11.626 6.181 0.781 1.00 88.94 92 MET A N 1
ATOM 778 C CA . MET A 1 92 ? 12.977 5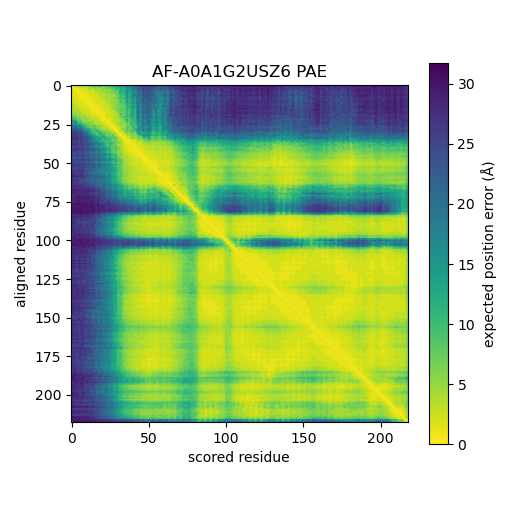.625 0.655 1.00 88.94 92 MET A CA 1
ATOM 779 C C . MET A 1 92 ? 12.993 4.291 -0.107 1.00 88.94 92 MET A C 1
ATOM 781 O O . MET A 1 92 ? 13.942 4.034 -0.848 1.00 88.94 92 MET A O 1
ATOM 785 N N . MET A 1 93 ? 11.961 3.451 0.043 1.00 92.12 93 MET A N 1
ATOM 786 C CA . MET A 1 93 ? 11.796 2.239 -0.774 1.00 92.12 93 MET A CA 1
ATOM 787 C C . MET A 1 93 ? 11.586 2.606 -2.243 1.00 92.12 93 MET A C 1
ATOM 789 O O . MET A 1 93 ? 12.300 2.093 -3.101 1.00 92.12 93 MET A O 1
ATOM 793 N N . TYR A 1 94 ? 10.679 3.543 -2.524 1.00 92.62 94 TYR A N 1
ATOM 794 C CA . TYR A 1 94 ? 10.487 4.097 -3.862 1.00 92.62 94 TYR A CA 1
ATOM 795 C C . TYR A 1 94 ? 11.804 4.615 -4.457 1.00 92.62 94 TYR A C 1
ATOM 797 O O . TYR A 1 94 ? 12.174 4.198 -5.552 1.00 92.62 94 TYR A O 1
ATOM 805 N N . LEU A 1 95 ? 12.546 5.466 -3.742 1.00 90.12 95 LEU A N 1
ATOM 806 C CA . LEU A 1 95 ? 13.806 6.031 -4.228 1.00 90.12 95 LEU A CA 1
ATOM 807 C C . LEU A 1 95 ? 14.848 4.951 -4.518 1.00 90.12 95 LEU A C 1
ATOM 809 O O . LEU A 1 95 ? 15.573 5.052 -5.504 1.00 90.12 95 LEU A O 1
ATOM 813 N N . LYS A 1 96 ? 14.934 3.917 -3.676 1.00 88.75 96 LYS A N 1
ATOM 814 C CA . LYS A 1 96 ? 15.834 2.781 -3.904 1.00 88.75 96 LYS A CA 1
ATOM 815 C C . LYS A 1 96 ? 15.489 2.053 -5.204 1.00 88.75 96 LYS A C 1
ATOM 817 O O . LYS A 1 96 ? 16.400 1.724 -5.960 1.00 88.75 96 LYS A O 1
ATOM 822 N N . GLU A 1 97 ? 14.208 1.776 -5.444 1.00 87.06 97 GLU A N 1
ATOM 823 C CA . GLU A 1 97 ? 13.788 0.981 -6.602 1.00 87.06 97 GLU A CA 1
ATOM 824 C C . GLU A 1 97 ? 13.755 1.782 -7.910 1.00 87.06 97 GLU A C 1
ATOM 826 O O . GLU A 1 97 ? 14.137 1.240 -8.945 1.00 87.06 97 GLU A O 1
ATOM 831 N N . SER A 1 98 ? 13.380 3.065 -7.857 1.00 83.62 98 SER A N 1
ATOM 832 C CA . SER A 1 98 ? 13.435 3.996 -9.000 1.00 83.62 98 SER A CA 1
ATOM 833 C C . SER A 1 98 ? 14.861 4.377 -9.390 1.00 83.62 98 SER A C 1
ATOM 835 O O . SER A 1 98 ? 15.115 4.655 -10.547 1.00 83.62 98 SER A O 1
ATOM 837 N N . ASN A 1 99 ? 15.820 4.362 -8.457 1.00 77.06 99 ASN A N 1
ATOM 838 C CA . ASN A 1 99 ? 17.232 4.637 -8.756 1.00 77.06 99 ASN A CA 1
ATOM 839 C C . ASN A 1 99 ? 18.075 3.356 -8.811 1.00 77.06 99 ASN A C 1
ATOM 841 O O . ASN A 1 99 ? 19.272 3.371 -8.499 1.00 77.06 99 ASN A O 1
ATOM 845 N N . ASN A 1 100 ? 17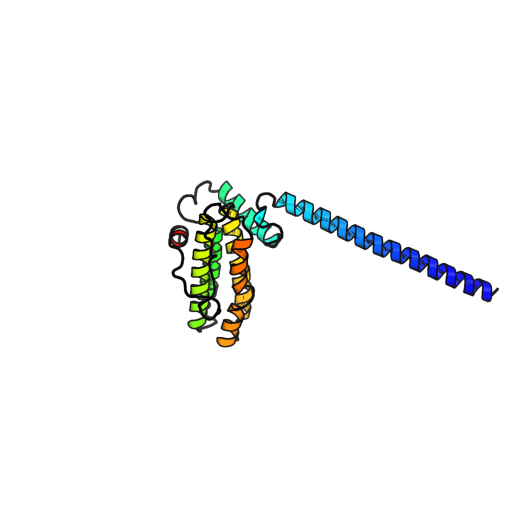.467 2.221 -9.162 1.00 69.00 100 ASN A N 1
ATOM 846 C CA . ASN A 1 100 ? 18.174 0.950 -9.201 1.00 69.00 100 ASN A CA 1
ATOM 847 C C . ASN A 1 100 ? 19.095 0.873 -10.432 1.00 69.00 100 ASN A C 1
ATOM 849 O O . ASN A 1 100 ? 18.707 0.429 -11.513 1.00 69.00 100 ASN A O 1
ATOM 853 N N . THR A 1 101 ? 20.355 1.265 -10.229 1.00 52.72 101 THR A N 1
ATOM 854 C CA . THR A 1 101 ? 21.417 1.338 -11.248 1.00 52.72 101 THR A CA 1
ATOM 855 C C . THR A 1 101 ? 21.745 0.008 -11.931 1.00 52.72 101 THR A C 1
ATOM 857 O O . THR A 1 101 ? 22.440 0.004 -12.938 1.00 52.72 101 THR A O 1
ATOM 860 N N . ASP A 1 102 ? 21.277 -1.135 -11.413 1.00 60.62 102 ASP A N 1
ATOM 861 C CA . ASP A 1 102 ? 21.446 -2.433 -12.087 1.00 60.62 102 ASP A CA 1
ATOM 862 C C . ASP A 1 102 ? 20.540 -2.566 -13.332 1.00 60.62 102 ASP A C 1
ATOM 864 O O . ASP A 1 102 ? 20.646 -3.567 -14.051 1.00 60.62 102 ASP A O 1
ATOM 868 N N . ARG A 1 103 ? 19.613 -1.619 -13.569 1.00 60.44 103 ARG A N 1
ATOM 869 C CA . ARG A 1 103 ? 18.573 -1.743 -14.603 1.00 60.44 103 ARG A CA 1
ATOM 870 C C . ARG A 1 103 ? 18.731 -0.849 -15.816 1.00 60.44 103 ARG A C 1
ATOM 872 O O . ARG A 1 103 ? 18.221 -1.285 -16.834 1.00 60.44 103 ARG A O 1
ATOM 879 N N . ASP A 1 104 ? 19.406 0.304 -15.749 1.00 59.72 104 ASP A N 1
ATOM 880 C CA . ASP A 1 104 ? 19.679 1.256 -16.859 1.00 59.72 104 ASP A CA 1
ATOM 881 C C . ASP A 1 104 ? 18.519 1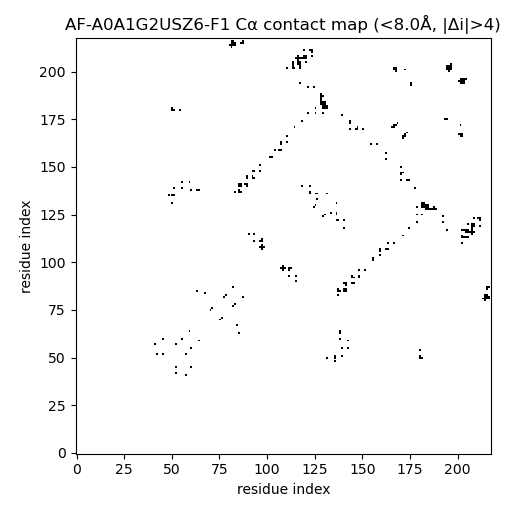.509 -17.869 1.00 59.72 104 ASP A C 1
ATOM 883 O O . ASP A 1 104 ? 18.734 2.053 -18.954 1.00 59.72 104 ASP A O 1
ATOM 887 N N . ILE A 1 105 ? 17.278 1.134 -17.543 1.00 69.81 105 ILE A N 1
ATOM 888 C CA . ILE A 1 105 ? 16.085 1.286 -18.379 1.00 69.81 105 ILE A CA 1
ATOM 889 C C . ILE A 1 105 ? 15.291 2.432 -17.765 1.00 69.81 105 ILE A C 1
ATOM 891 O O . ILE A 1 105 ? 14.502 2.218 -16.847 1.00 69.81 105 ILE A O 1
ATOM 895 N N . ILE A 1 106 ? 15.508 3.635 -18.294 1.00 80.00 106 ILE A N 1
ATOM 896 C CA . ILE A 1 106 ? 14.854 4.885 -17.866 1.00 80.00 106 ILE A CA 1
ATOM 897 C C . ILE A 1 106 ? 13.324 4.723 -17.818 1.00 80.00 106 ILE A C 1
ATOM 899 O O . ILE A 1 106 ? 12.639 5.299 -16.977 1.00 80.00 106 ILE A O 1
ATOM 903 N N . GLU A 1 107 ? 12.760 3.897 -18.697 1.00 86.50 107 GLU A N 1
ATOM 904 C CA . GLU A 1 107 ? 11.327 3.626 -18.746 1.00 86.50 107 GLU A CA 1
ATOM 905 C C . GLU A 1 107 ? 10.793 2.863 -17.522 1.00 86.50 107 GLU A C 1
ATOM 907 O O . GLU A 1 107 ? 9.601 2.956 -17.233 1.00 86.50 107 GLU A O 1
ATOM 912 N N . VAL A 1 108 ? 11.629 2.109 -16.797 1.00 88.19 108 VAL A N 1
ATOM 913 C CA . VAL A 1 108 ? 11.232 1.463 -15.532 1.00 88.19 108 VAL A CA 1
ATOM 914 C C . VAL A 1 108 ? 11.118 2.498 -14.419 1.00 88.19 108 VAL A C 1
ATOM 916 O O . VAL A 1 108 ? 10.181 2.422 -13.625 1.00 88.19 108 VAL A O 1
ATOM 919 N N . ASP A 1 109 ? 12.009 3.486 -14.399 1.00 88.94 109 ASP A N 1
ATOM 920 C CA . ASP A 1 109 ? 11.995 4.567 -13.410 1.00 88.94 109 ASP A CA 1
ATOM 921 C C . ASP A 1 109 ? 10.683 5.351 -13.530 1.00 88.94 109 ASP A C 1
ATOM 923 O O . ASP A 1 109 ? 9.963 5.509 -12.549 1.00 88.94 109 ASP A O 1
ATOM 927 N N . HIS A 1 110 ? 10.261 5.668 -14.759 1.00 90.19 110 HIS A N 1
ATOM 928 C CA . HIS A 1 110 ? 8.967 6.307 -15.022 1.00 90.19 110 HIS A CA 1
ATOM 929 C C . HIS A 1 110 ? 7.748 5.500 -14.541 1.00 90.19 110 HIS A C 1
ATOM 931 O O . HIS A 1 110 ? 6.729 6.088 -14.165 1.00 90.19 110 HIS A O 1
ATOM 937 N N . LEU A 1 111 ? 7.819 4.162 -14.541 1.00 93.06 111 LEU A N 1
ATOM 938 C CA . LEU A 1 111 ? 6.753 3.327 -13.974 1.00 93.06 111 LEU A CA 1
ATOM 939 C C . LEU A 1 111 ? 6.704 3.451 -12.447 1.00 93.06 111 LEU A C 1
ATOM 941 O O . LEU A 1 111 ? 5.610 3.482 -11.880 1.00 93.06 111 LEU A O 1
ATOM 945 N N . PHE A 1 112 ? 7.860 3.532 -11.783 1.00 94.25 112 PHE A N 1
ATOM 946 C CA . PHE A 1 112 ? 7.928 3.764 -10.341 1.00 94.25 112 PHE A CA 1
ATOM 947 C C . PHE A 1 112 ? 7.514 5.183 -9.959 1.00 94.25 112 PHE A C 1
ATOM 949 O O . PHE A 1 112 ? 6.771 5.318 -8.991 1.00 94.25 112 PHE A O 1
ATOM 956 N N . ASP A 1 113 ? 7.912 6.195 -10.730 1.00 93.94 113 ASP A N 1
ATOM 957 C CA . ASP A 1 113 ? 7.475 7.584 -10.547 1.00 93.94 113 ASP A CA 1
ATOM 958 C C . ASP A 1 113 ? 5.946 7.662 -10.610 1.00 93.94 113 ASP A C 1
ATOM 960 O O . ASP A 1 113 ? 5.294 8.102 -9.667 1.00 93.94 113 ASP A O 1
ATOM 964 N N . SER A 1 114 ? 5.354 7.093 -11.667 1.00 95.25 114 SER A N 1
ATOM 965 C CA . SER A 1 114 ? 3.895 7.049 -11.828 1.00 95.25 114 SER A CA 1
ATOM 966 C C . SER A 1 114 ? 3.210 6.310 -10.672 1.00 95.25 114 SER A C 1
ATOM 968 O O . SER A 1 114 ? 2.131 6.697 -10.222 1.00 95.25 114 SER A O 1
ATOM 970 N N . LEU A 1 115 ? 3.815 5.226 -10.174 1.00 96.81 115 LEU A N 1
ATOM 971 C CA . LEU A 1 115 ? 3.278 4.476 -9.038 1.00 96.81 115 LEU A CA 1
ATOM 972 C C . LEU A 1 115 ? 3.375 5.256 -7.722 1.00 96.81 115 LEU A C 1
ATOM 974 O O . LEU A 1 115 ? 2.476 5.163 -6.878 1.00 96.81 115 LEU A O 1
ATOM 978 N N . TRP A 1 116 ? 4.457 6.007 -7.536 1.00 96.62 116 TRP A N 1
ATOM 979 C CA . TRP A 1 116 ? 4.628 6.900 -6.402 1.00 96.62 116 TRP A CA 1
ATOM 980 C C . TRP A 1 116 ? 3.585 8.011 -6.434 1.00 96.62 116 TRP A C 1
ATOM 982 O O . TRP A 1 116 ? 2.825 8.130 -5.478 1.00 96.62 116 TRP A O 1
ATOM 992 N N . ASP A 1 117 ? 3.420 8.703 -7.556 1.00 95.94 117 ASP A N 1
ATOM 993 C CA . ASP A 1 117 ? 2.416 9.761 -7.703 1.00 95.94 117 ASP A CA 1
ATOM 994 C C . ASP A 1 117 ? 0.990 9.245 -7.410 1.00 95.94 117 ASP A C 1
ATOM 996 O O . ASP A 1 117 ? 0.219 9.861 -6.666 1.00 95.94 117 ASP A O 1
ATOM 1000 N N . LEU A 1 118 ? 0.656 8.035 -7.876 1.00 97.25 118 LEU A N 1
ATOM 1001 C CA . LEU A 1 118 ? -0.606 7.367 -7.532 1.00 97.25 118 LEU A CA 1
ATOM 1002 C C . LEU A 1 118 ? -0.737 7.026 -6.040 1.00 97.25 118 LEU A C 1
ATOM 1004 O O . LEU A 1 118 ? -1.845 7.055 -5.498 1.00 97.25 118 LEU A O 1
ATOM 1008 N N . THR A 1 119 ? 0.369 6.695 -5.371 1.00 96.94 119 THR A N 1
ATOM 1009 C CA . THR A 1 119 ? 0.411 6.494 -3.913 1.00 96.94 119 THR A CA 1
ATOM 1010 C C . THR A 1 119 ? 0.078 7.793 -3.187 1.00 96.94 119 THR A C 1
ATOM 1012 O O . THR A 1 119 ? -0.686 7.782 -2.219 1.00 96.94 119 THR A O 1
ATOM 1015 N N . GLU A 1 120 ? 0.611 8.915 -3.659 1.00 95.25 120 GLU A N 1
ATOM 1016 C CA . GLU A 1 120 ? 0.363 10.222 -3.060 1.00 95.25 120 GLU A CA 1
ATOM 1017 C C . GLU A 1 120 ? -1.094 10.659 -3.222 1.00 95.25 120 GLU A C 1
ATOM 1019 O O . GLU A 1 120 ? -1.731 11.074 -2.248 1.00 95.25 120 GLU A O 1
ATOM 1024 N N . GLU A 1 121 ? -1.650 10.505 -4.427 1.00 95.50 121 GLU A N 1
ATOM 1025 C CA . GLU A 1 121 ? -3.070 10.757 -4.687 1.00 95.50 121 GLU A CA 1
ATOM 1026 C C . GLU A 1 121 ? -3.975 9.854 -3.837 1.00 95.50 121 GLU A C 1
ATOM 1028 O O . GLU A 1 121 ? -4.966 10.326 -3.271 1.00 95.50 121 GLU A O 1
ATOM 1033 N N . LEU A 1 122 ? -3.635 8.564 -3.711 1.00 96.38 122 LEU A N 1
ATOM 1034 C CA . LEU A 1 122 ? -4.355 7.633 -2.843 1.00 96.38 122 LEU A CA 1
ATOM 1035 C C . LEU A 1 122 ? -4.350 8.126 -1.397 1.00 96.38 122 LEU A C 1
ATOM 1037 O O . LEU A 1 122 ? -5.398 8.140 -0.753 1.00 96.38 122 LEU A O 1
ATOM 1041 N N . PHE A 1 123 ? -3.191 8.516 -0.873 1.00 94.81 123 PHE A N 1
ATOM 1042 C CA . PHE A 1 123 ? -3.081 8.956 0.511 1.00 94.81 123 PHE A CA 1
ATOM 1043 C C . PHE A 1 123 ? -3.941 10.200 0.782 1.00 94.81 123 PHE A C 1
ATOM 1045 O O . PHE A 1 123 ? -4.695 10.226 1.759 1.00 94.81 123 PHE A O 1
ATOM 1052 N N . GLU A 1 124 ? -3.915 11.195 -0.110 1.00 93.25 124 GLU A N 1
ATOM 1053 C CA . GLU A 1 124 ? -4.804 12.359 -0.009 1.00 93.25 124 GLU A CA 1
ATOM 1054 C C . GLU A 1 124 ? -6.288 11.960 -0.090 1.00 93.25 124 GLU A C 1
ATOM 1056 O O . GLU A 1 124 ? -7.114 12.454 0.688 1.00 93.25 124 GLU A O 1
ATOM 1061 N N . HIS A 1 125 ? -6.640 11.040 -0.994 1.00 94.62 125 HIS A N 1
ATOM 1062 C CA . HIS A 1 125 ? -8.008 10.532 -1.130 1.00 94.62 125 HIS A CA 1
ATOM 1063 C C . HIS A 1 125 ? -8.496 9.855 0.157 1.00 94.62 125 HIS A C 1
ATOM 1065 O O . HIS A 1 125 ? -9.597 10.158 0.627 1.00 94.62 125 HIS A O 1
ATOM 1071 N N . LEU A 1 126 ? -7.671 8.997 0.764 1.00 95.19 126 LEU A N 1
ATOM 1072 C CA . LEU A 1 126 ? -7.961 8.330 2.037 1.00 95.19 126 LEU A CA 1
ATOM 1073 C C . LEU A 1 126 ? -8.212 9.346 3.156 1.00 95.19 126 LEU A C 1
ATOM 1075 O O . LEU A 1 126 ? -9.253 9.299 3.817 1.00 95.19 126 LEU A O 1
ATOM 1079 N N . GLU A 1 127 ? -7.312 10.317 3.334 1.00 92.31 127 GLU A N 1
ATOM 1080 C CA . GLU A 1 127 ? -7.466 11.343 4.371 1.00 92.31 127 GLU A CA 1
ATOM 1081 C C . GLU A 1 127 ? -8.733 12.175 4.184 1.00 92.31 127 GLU A C 1
ATOM 1083 O O . GLU A 1 127 ? -9.404 12.534 5.160 1.00 92.31 127 GLU A O 1
ATOM 1088 N N . LYS A 1 128 ? -9.085 12.478 2.935 1.00 93.25 128 LYS A N 1
ATOM 1089 C CA . LYS A 1 128 ? -10.217 13.343 2.626 1.00 93.25 128 LYS A CA 1
ATOM 1090 C C . LYS A 1 128 ? -11.554 12.624 2.744 1.00 93.25 128 LYS A C 1
ATOM 1092 O O . LYS A 1 128 ? -12.475 13.210 3.322 1.00 93.25 128 LYS A O 1
ATOM 1097 N N . TYR A 1 129 ? -11.650 11.379 2.276 1.00 95.94 129 TYR A N 1
ATOM 1098 C CA . TYR A 1 129 ? -12.935 10.713 2.032 1.00 95.94 129 TYR A CA 1
ATOM 1099 C C . TYR A 1 129 ? -13.165 9.405 2.797 1.00 95.94 129 TYR A C 1
ATOM 1101 O O . TYR A 1 129 ? -14.286 8.901 2.755 1.00 95.94 129 TYR A O 1
ATOM 1109 N N . HIS A 1 130 ? -12.185 8.874 3.532 1.00 96.06 130 HIS A N 1
ATOM 1110 C CA . HIS A 1 130 ? -12.352 7.642 4.314 1.00 96.06 130 HIS A CA 1
ATOM 1111 C C . HIS A 1 130 ? -12.264 7.880 5.830 1.00 96.06 130 HIS A C 1
ATOM 1113 O O . HIS A 1 130 ? -11.616 8.820 6.300 1.00 96.06 130 HIS A O 1
ATOM 1119 N N . GLU A 1 131 ? -12.945 7.043 6.608 1.00 94.00 131 GLU A N 1
ATOM 1120 C CA . GLU A 1 131 ? -12.911 7.041 8.069 1.00 94.00 131 GLU A CA 1
ATOM 1121 C C . GLU A 1 131 ? -11.871 6.054 8.579 1.00 94.00 131 GLU A C 1
ATOM 1123 O O . GLU A 1 131 ? -12.043 4.842 8.513 1.00 94.00 131 GLU A O 1
ATOM 1128 N N . SER A 1 132 ? -10.781 6.591 9.106 1.00 93.12 132 SER A N 1
ATOM 1129 C CA . SER A 1 132 ? -9.741 5.834 9.781 1.00 93.12 132 SER A CA 1
ATOM 1130 C C . SER A 1 132 ? -8.805 6.803 10.485 1.00 93.12 132 SER A C 1
ATOM 1132 O O . SER A 1 132 ? -8.913 8.029 10.347 1.00 93.12 132 SER A O 1
ATOM 1134 N N . THR A 1 133 ? -7.843 6.258 11.214 1.00 87.88 133 THR A N 1
ATOM 1135 C CA . THR A 1 133 ? -6.715 7.059 11.672 1.00 87.88 133 THR A CA 1
ATOM 1136 C C . THR A 1 133 ? -5.748 7.300 10.514 1.00 87.88 133 THR A C 1
ATOM 1138 O O . THR A 1 133 ? -5.514 6.421 9.684 1.00 87.88 133 THR A O 1
ATOM 1141 N N . LYS A 1 134 ? -5.119 8.483 10.494 1.00 85.75 134 LYS A N 1
ATOM 1142 C CA . LYS A 1 134 ? -3.988 8.771 9.594 1.00 85.75 134 LYS A CA 1
ATOM 1143 C C . LYS A 1 134 ? -2.935 7.661 9.662 1.00 85.75 134 LYS A C 1
ATOM 1145 O O . LYS A 1 134 ? -2.371 7.267 8.653 1.00 85.75 134 LYS A O 1
ATOM 1150 N N . TYR A 1 135 ? -2.734 7.120 10.856 1.00 84.94 135 TYR A N 1
ATOM 1151 C CA . TYR A 1 135 ? -1.792 6.052 11.105 1.00 84.94 135 TYR A CA 1
ATOM 1152 C C . TYR A 1 135 ? -2.108 4.744 10.360 1.00 84.94 135 TYR A C 1
ATOM 1154 O O . TYR A 1 135 ? -1.222 4.151 9.749 1.00 84.94 135 TYR A O 1
ATOM 1162 N N . GLU A 1 136 ? -3.366 4.299 10.354 1.00 91.25 136 GLU A N 1
ATOM 1163 C CA . GLU A 1 136 ? -3.744 3.097 9.606 1.00 91.25 136 GLU A CA 1
ATOM 1164 C C . GLU A 1 136 ? -3.573 3.283 8.088 1.00 91.25 136 GLU A C 1
ATOM 1166 O O . GLU A 1 136 ? -3.184 2.336 7.402 1.00 91.25 136 GLU A O 1
ATOM 1171 N N . TYR A 1 137 ? -3.790 4.496 7.562 1.00 93.06 137 TYR A N 1
ATOM 1172 C CA . TYR A 1 137 ? -3.464 4.807 6.163 1.00 93.06 137 TYR A CA 1
ATOM 1173 C C . TYR A 1 137 ? -1.969 4.671 5.899 1.00 93.06 137 TYR A C 1
ATOM 1175 O O . TYR A 1 137 ? -1.562 4.032 4.935 1.00 93.06 137 TYR A O 1
ATOM 1183 N N . GLU A 1 138 ? -1.145 5.229 6.777 1.00 90.62 138 GLU A N 1
ATOM 1184 C CA . GLU A 1 138 ? 0.306 5.183 6.641 1.00 90.62 138 GLU A CA 1
ATOM 1185 C C . GLU A 1 138 ? 0.859 3.750 6.702 1.00 90.62 138 GLU A C 1
ATOM 1187 O O . GLU A 1 138 ? 1.711 3.407 5.880 1.00 90.62 138 GLU A O 1
ATOM 1192 N N . ILE A 1 139 ? 0.339 2.883 7.586 1.00 91.56 139 ILE A N 1
ATOM 1193 C CA . ILE A 1 139 ? 0.704 1.454 7.588 1.00 91.56 139 ILE A CA 1
ATOM 1194 C C . ILE A 1 139 ? 0.287 0.773 6.280 1.00 91.56 139 ILE A C 1
ATOM 1196 O O . ILE A 1 139 ? 1.046 -0.038 5.742 1.00 91.56 139 ILE A O 1
ATOM 1200 N N . ALA A 1 140 ? -0.911 1.060 5.766 1.00 95.44 140 ALA A N 1
ATOM 1201 C CA . ALA A 1 140 ? -1.361 0.473 4.507 1.00 95.44 140 ALA A CA 1
ATOM 1202 C C . ALA A 1 140 ? -0.405 0.830 3.356 1.00 95.44 140 ALA A C 1
ATOM 1204 O O . ALA A 1 140 ? 0.004 -0.053 2.601 1.00 95.44 140 ALA A O 1
ATOM 1205 N N . ILE A 1 141 ? 0.013 2.098 3.281 1.00 95.25 141 ILE A N 1
ATOM 1206 C CA . ILE A 1 141 ? 0.935 2.599 2.254 1.00 95.25 141 ILE A CA 1
ATOM 1207 C C . ILE A 1 141 ? 2.335 1.989 2.384 1.00 95.25 141 ILE A C 1
ATOM 1209 O O . ILE A 1 141 ? 2.863 1.476 1.399 1.00 95.25 141 ILE A O 1
ATOM 1213 N N . ILE A 1 142 ? 2.945 1.992 3.573 1.00 93.31 142 ILE A N 1
ATOM 1214 C CA . ILE A 1 142 ? 4.286 1.402 3.737 1.00 93.31 142 ILE A CA 1
ATOM 1215 C C . ILE A 1 142 ? 4.282 -0.113 3.524 1.00 93.31 142 ILE A C 1
ATOM 1217 O O . ILE A 1 142 ? 5.234 -0.650 2.969 1.00 93.31 142 ILE A O 1
ATOM 1221 N N . THR A 1 143 ? 3.210 -0.811 3.908 1.00 93.06 143 THR A N 1
ATOM 1222 C CA . THR A 1 143 ? 3.087 -2.251 3.645 1.00 93.06 143 THR A CA 1
ATOM 1223 C C . THR A 1 143 ? 3.014 -2.511 2.144 1.00 93.06 143 THR A C 1
ATOM 1225 O O . THR A 1 143 ? 3.679 -3.415 1.644 1.00 93.06 143 THR A O 1
ATOM 1228 N N . PHE A 1 144 ? 2.245 -1.705 1.411 1.00 96.50 144 PHE A N 1
ATOM 1229 C CA . PHE A 1 144 ? 2.207 -1.778 -0.045 1.00 96.50 144 PHE A CA 1
ATOM 1230 C C . PHE A 1 144 ? 3.601 -1.571 -0.655 1.00 96.50 144 PHE A C 1
ATOM 1232 O O . PHE A 1 144 ? 4.054 -2.411 -1.432 1.00 96.50 144 PHE A O 1
ATOM 1239 N N . TRP A 1 145 ? 4.322 -0.526 -0.242 1.00 95.94 145 TRP A N 1
ATOM 1240 C CA . TRP A 1 145 ? 5.674 -0.258 -0.740 1.00 95.94 145 TRP A CA 1
ATOM 1241 C C . TRP A 1 145 ? 6.696 -1.326 -0.354 1.00 95.94 145 TRP A C 1
ATOM 1243 O O . TRP A 1 145 ? 7.583 -1.626 -1.148 1.00 95.94 145 TRP A O 1
ATOM 1253 N N . GLN A 1 146 ? 6.533 -1.973 0.800 1.00 93.31 146 GLN A N 1
ATOM 1254 C CA . GLN A 1 146 ? 7.345 -3.125 1.184 1.00 93.31 146 GLN A CA 1
ATOM 1255 C C . GLN A 1 146 ? 7.160 -4.298 0.208 1.00 93.31 146 GLN A C 1
ATOM 1257 O O . GLN A 1 146 ? 8.143 -4.925 -0.189 1.00 93.31 146 GLN A O 1
ATOM 1262 N N . LEU A 1 147 ? 5.921 -4.586 -0.207 1.00 91.50 147 LEU A N 1
ATOM 1263 C CA . LEU A 1 147 ? 5.630 -5.634 -1.194 1.00 91.50 147 LEU A CA 1
ATOM 1264 C C . LEU A 1 147 ? 6.138 -5.257 -2.590 1.00 91.50 147 LEU A C 1
ATOM 1266 O O . LEU A 1 147 ? 6.722 -6.093 -3.277 1.00 91.50 147 LEU A O 1
ATOM 1270 N N . VAL A 1 148 ? 5.955 -3.997 -2.992 1.00 95.06 148 VAL A N 1
ATOM 1271 C CA . VAL A 1 148 ? 6.484 -3.459 -4.253 1.00 95.06 148 VAL A CA 1
ATOM 1272 C C . VAL A 1 148 ? 8.004 -3.581 -4.299 1.00 95.06 148 VAL A C 1
ATOM 1274 O O . VAL A 1 148 ? 8.533 -4.092 -5.281 1.00 95.06 148 VAL A O 1
ATOM 1277 N N . ALA A 1 149 ? 8.704 -3.175 -3.238 1.00 90.81 149 ALA A N 1
ATOM 1278 C CA . ALA A 1 149 ? 10.158 -3.261 -3.161 1.00 90.81 149 ALA A CA 1
ATOM 1279 C C . ALA A 1 149 ? 10.652 -4.711 -3.215 1.00 90.81 149 ALA A C 1
ATOM 1281 O O . ALA A 1 149 ? 11.632 -5.006 -3.895 1.00 90.81 149 ALA A O 1
ATOM 1282 N N . GLN A 1 150 ? 9.947 -5.633 -2.555 1.00 88.94 150 GLN A N 1
ATOM 1283 C CA . GLN A 1 150 ? 10.265 -7.057 -2.621 1.00 88.94 150 GLN A CA 1
ATOM 1284 C C . GLN A 1 150 ? 10.079 -7.623 -4.038 1.00 88.94 150 GLN A C 1
ATOM 1286 O O . GLN A 1 150 ? 10.957 -8.326 -4.536 1.00 88.94 150 GLN A O 1
ATOM 1291 N N . GLU A 1 151 ? 8.964 -7.319 -4.709 1.00 91.88 151 GLU A N 1
ATOM 1292 C CA . GLU A 1 151 ? 8.741 -7.781 -6.085 1.00 91.88 151 GLU A CA 1
ATOM 1293 C C . GLU A 1 151 ? 9.734 -7.143 -7.056 1.00 91.88 151 GLU A C 1
ATOM 1295 O O . GLU A 1 151 ? 10.203 -7.803 -7.990 1.00 91.88 151 GLU A O 1
ATOM 1300 N N . ALA A 1 152 ? 10.098 -5.880 -6.812 1.00 90.25 152 ALA A N 1
ATOM 1301 C CA . ALA A 1 152 ? 11.069 -5.165 -7.612 1.00 90.25 152 ALA A CA 1
ATOM 1302 C C . ALA A 1 152 ? 12.389 -5.929 -7.668 1.00 90.25 152 ALA A C 1
ATOM 1304 O O . ALA A 1 152 ? 12.956 -5.973 -8.747 1.00 90.25 152 ALA A O 1
ATOM 1305 N N . GLU A 1 153 ? 12.853 -6.623 -6.622 1.00 86.75 153 GLU A N 1
ATOM 1306 C CA . GLU A 1 153 ? 14.091 -7.429 -6.663 1.00 86.75 153 GLU A CA 1
ATOM 1307 C C . GLU A 1 153 ? 14.109 -8.462 -7.807 1.00 86.75 153 GLU A C 1
ATOM 1309 O O . GLU A 1 153 ? 15.167 -8.760 -8.374 1.00 86.75 153 GLU A O 1
ATOM 1314 N N . SER A 1 154 ? 12.936 -8.944 -8.227 1.00 89.19 154 SER A N 1
ATOM 1315 C CA . SER A 1 154 ? 12.799 -9.951 -9.280 1.00 89.19 154 SER A CA 1
ATOM 1316 C C . SER A 1 154 ? 13.111 -9.445 -10.693 1.00 89.19 154 SER A C 1
ATOM 1318 O O . SER A 1 154 ? 13.312 -10.277 -11.583 1.00 89.19 154 SER A O 1
ATOM 1320 N N . PHE A 1 155 ? 13.175 -8.128 -10.956 1.00 89.00 155 PHE A N 1
ATOM 1321 C CA . PHE A 1 155 ? 13.367 -7.667 -12.342 1.00 89.00 155 PHE A CA 1
ATOM 1322 C C . PHE A 1 155 ? 14.787 -7.861 -12.882 1.00 89.00 155 PHE A C 1
ATOM 1324 O O . PHE A 1 155 ? 15.036 -7.605 -14.060 1.00 89.00 155 PHE A O 1
ATOM 1331 N N . LYS A 1 156 ? 15.739 -8.310 -12.058 1.00 86.00 156 LYS A N 1
ATOM 1332 C CA . LYS A 1 156 ? 17.118 -8.530 -12.501 1.00 86.00 156 LYS A CA 1
ATOM 1333 C C . LYS A 1 156 ? 17.160 -9.495 -13.695 1.00 86.00 156 LYS A C 1
ATOM 1335 O O . LYS A 1 156 ? 16.751 -10.648 -13.588 1.00 86.00 156 LYS A O 1
ATOM 1340 N N . GLY A 1 157 ? 17.680 -9.013 -14.825 1.00 84.56 157 GLY A N 1
ATOM 1341 C CA . GLY A 1 157 ? 17.803 -9.788 -16.064 1.00 84.56 157 GLY A CA 1
ATOM 1342 C C . GLY A 1 157 ? 16.516 -9.926 -16.889 1.00 84.56 157 GLY A C 1
ATOM 1343 O O . GLY A 1 157 ? 16.503 -10.727 -17.823 1.00 84.56 157 GLY A O 1
ATOM 1344 N N . LYS A 1 158 ? 15.448 -9.184 -16.569 1.00 88.12 158 LYS A N 1
ATOM 1345 C CA . LYS A 1 158 ? 14.216 -9.126 -17.374 1.00 88.12 158 LYS A CA 1
ATOM 1346 C C . LYS A 1 158 ? 14.251 -7.946 -18.348 1.00 88.12 158 LYS A C 1
ATOM 1348 O O . LYS A 1 158 ? 14.847 -6.916 -18.055 1.00 88.12 158 LYS A O 1
ATOM 1353 N N . ASP A 1 159 ? 13.592 -8.098 -19.494 1.00 90.19 159 ASP A N 1
ATOM 1354 C CA . ASP A 1 159 ? 13.368 -7.003 -20.441 1.00 90.19 159 ASP A CA 1
ATOM 1355 C C . ASP A 1 159 ? 12.231 -6.067 -19.985 1.00 90.19 159 ASP A C 1
ATOM 1357 O O . ASP A 1 159 ? 11.393 -6.436 -19.156 1.00 90.19 159 ASP A O 1
ATOM 1361 N N . PHE A 1 160 ? 12.184 -4.863 -20.563 1.00 89.75 160 PHE A N 1
ATOM 1362 C CA . PHE A 1 160 ? 11.187 -3.844 -20.227 1.00 89.75 160 PHE A CA 1
ATOM 1363 C C . PHE A 1 160 ? 9.739 -4.312 -20.423 1.00 89.75 160 PHE A C 1
ATOM 1365 O O . PHE A 1 160 ? 8.903 -4.066 -19.560 1.00 89.75 160 PHE A O 1
ATOM 1372 N N . GLU A 1 161 ? 9.419 -5.013 -21.513 1.00 92.19 161 GLU A N 1
ATOM 1373 C CA . GLU A 1 161 ? 8.042 -5.454 -21.780 1.00 92.19 161 GLU A CA 1
ATOM 1374 C C . GLU A 1 161 ? 7.570 -6.487 -20.754 1.00 92.19 161 GLU A C 1
ATOM 1376 O O . GLU A 1 161 ? 6.405 -6.494 -20.345 1.00 92.19 161 GLU A O 1
ATOM 1381 N N . THR A 1 162 ? 8.479 -7.344 -20.291 1.00 92.50 162 THR A N 1
ATOM 1382 C CA . THR A 1 162 ? 8.217 -8.254 -19.178 1.00 92.50 162 THR A CA 1
ATOM 1383 C C . THR A 1 162 ? 7.956 -7.475 -17.888 1.00 92.50 162 THR A C 1
ATOM 1385 O O . THR A 1 162 ? 6.959 -7.745 -17.222 1.00 92.50 162 THR A O 1
ATOM 1388 N N . ILE A 1 163 ? 8.789 -6.486 -17.553 1.00 92.50 163 ILE A N 1
ATOM 1389 C CA . ILE A 1 163 ? 8.620 -5.653 -16.347 1.00 92.50 163 ILE A CA 1
ATOM 1390 C C . ILE A 1 163 ? 7.305 -4.870 -16.399 1.00 92.50 163 ILE A C 1
ATOM 1392 O O . ILE A 1 163 ? 6.520 -4.900 -15.454 1.00 92.50 163 ILE A O 1
ATOM 1396 N N . LYS A 1 164 ? 7.007 -4.237 -17.533 1.00 92.50 164 LYS A N 1
ATOM 1397 C CA . LYS A 1 164 ? 5.763 -3.502 -17.765 1.00 92.50 164 LYS A CA 1
ATOM 1398 C C . LYS A 1 164 ? 4.532 -4.376 -17.531 1.00 92.50 164 LYS A C 1
ATOM 1400 O O . LYS A 1 164 ? 3.569 -3.927 -16.918 1.00 92.50 164 LYS A O 1
ATOM 1405 N N . LYS A 1 165 ? 4.560 -5.643 -17.962 1.00 94.31 165 LYS A N 1
ATOM 1406 C CA . LYS A 1 165 ? 3.486 -6.607 -17.662 1.00 94.31 165 LYS A CA 1
ATOM 1407 C C . LYS A 1 165 ? 3.396 -6.948 -16.177 1.00 94.31 165 LYS A C 1
ATOM 1409 O O . LYS A 1 165 ? 2.289 -7.150 -15.690 1.00 94.31 165 LYS A O 1
ATOM 1414 N N . MET A 1 166 ? 4.517 -6.997 -15.457 1.00 94.56 166 MET A N 1
ATOM 1415 C CA . MET A 1 166 ? 4.514 -7.233 -14.008 1.00 94.56 166 MET A CA 1
ATOM 1416 C C . MET A 1 166 ? 3.804 -6.098 -13.261 1.00 94.56 166 MET A C 1
ATOM 1418 O O . MET A 1 166 ? 2.965 -6.387 -12.410 1.00 94.56 166 MET A O 1
ATOM 1422 N N . PHE A 1 167 ? 4.020 -4.836 -13.655 1.00 94.69 167 PHE A N 1
ATOM 1423 C CA . PHE A 1 167 ? 3.285 -3.681 -13.108 1.00 94.69 167 PHE A CA 1
ATOM 1424 C C . PHE A 1 167 ? 1.764 -3.777 -13.295 1.00 94.69 167 PHE A C 1
ATOM 1426 O O . PHE A 1 167 ? 1.010 -3.207 -12.516 1.00 94.69 167 PHE A O 1
ATOM 1433 N N . GLN A 1 168 ? 1.281 -4.536 -14.280 1.00 95.38 168 GLN A N 1
ATOM 1434 C CA . GLN A 1 168 ? -0.153 -4.752 -14.504 1.00 95.38 168 GLN A CA 1
ATOM 1435 C C . GLN A 1 168 ? -0.755 -5.847 -13.607 1.00 95.38 168 GLN A C 1
ATOM 1437 O O . GLN A 1 168 ? -1.912 -6.232 -13.798 1.00 95.38 168 GLN A O 1
ATOM 1442 N N . SER A 1 169 ? 0.009 -6.353 -12.637 1.00 95.56 169 SER A N 1
ATOM 1443 C CA . SER A 1 169 ? -0.387 -7.422 -11.722 1.00 95.56 169 SER A CA 1
ATOM 1444 C C . SER A 1 169 ? 0.021 -7.133 -10.274 1.00 95.56 169 SER A C 1
ATOM 1446 O O . SER A 1 169 ? 0.697 -6.144 -9.983 1.00 95.56 169 SER A O 1
ATOM 1448 N N . ALA A 1 170 ? -0.415 -7.991 -9.348 1.00 95.19 170 ALA A N 1
ATOM 1449 C CA . ALA A 1 170 ? 0.016 -7.920 -7.956 1.00 95.19 170 ALA A CA 1
ATOM 1450 C C . ALA A 1 170 ? 1.546 -8.118 -7.849 1.00 95.19 170 ALA A C 1
ATOM 1452 O O . ALA A 1 170 ? 2.097 -8.923 -8.603 1.00 95.19 170 ALA A O 1
ATOM 1453 N N . PRO A 1 171 ? 2.224 -7.410 -6.929 1.00 95.25 171 PRO A N 1
ATOM 1454 C CA . PRO A 1 171 ? 1.651 -6.535 -5.907 1.00 95.25 171 PRO A CA 1
ATOM 1455 C C . PRO A 1 171 ? 1.367 -5.105 -6.387 1.00 95.25 171 PRO A C 1
ATOM 1457 O O . PRO A 1 171 ? 0.646 -4.390 -5.705 1.00 95.25 171 PRO A O 1
ATOM 1460 N N . PHE A 1 172 ? 1.856 -4.674 -7.554 1.00 97.00 172 PHE A N 1
ATOM 1461 C CA . PHE A 1 172 ? 1.733 -3.283 -8.021 1.00 97.00 172 PHE A CA 1
ATOM 1462 C C . PHE A 1 172 ? 0.278 -2.801 -8.098 1.00 97.00 172 PHE A C 1
ATOM 1464 O O . PHE A 1 172 ? -0.043 -1.709 -7.634 1.00 97.00 172 PHE A O 1
ATOM 1471 N N . THR A 1 173 ? -0.631 -3.644 -8.596 1.00 97.31 173 THR A N 1
ATOM 1472 C CA . THR A 1 173 ? -2.064 -3.313 -8.677 1.00 97.31 173 THR A CA 1
ATOM 1473 C C . THR A 1 173 ? -2.807 -3.427 -7.344 1.00 97.31 173 THR A C 1
ATOM 1475 O O . THR A 1 173 ? -3.979 -3.066 -7.268 1.00 97.31 173 THR A O 1
ATOM 1478 N N . ASP A 1 174 ? -2.182 -3.930 -6.274 1.00 96.81 174 ASP A N 1
ATOM 1479 C CA . ASP A 1 174 ? -2.860 -4.073 -4.977 1.00 96.81 174 ASP A CA 1
ATOM 1480 C C . ASP A 1 174 ? -3.157 -2.724 -4.313 1.00 96.81 174 ASP A C 1
ATOM 1482 O O . ASP A 1 174 ? -4.047 -2.655 -3.462 1.00 96.81 174 ASP A O 1
ATOM 1486 N N . ILE A 1 175 ? -2.518 -1.641 -4.772 1.00 96.94 175 ILE A N 1
ATOM 1487 C CA . ILE A 1 175 ? -2.873 -0.263 -4.411 1.00 96.94 175 ILE A CA 1
ATOM 1488 C C . ILE A 1 175 ? -4.368 0.029 -4.632 1.00 96.94 175 ILE A C 1
ATOM 1490 O O . ILE A 1 175 ? -4.990 0.720 -3.827 1.00 96.94 175 ILE A O 1
ATOM 1494 N N . GLU A 1 176 ? -4.984 -0.584 -5.654 1.00 96.06 176 GLU A N 1
ATOM 1495 C CA . GLU A 1 176 ? -6.409 -0.431 -5.985 1.00 96.06 176 GLU A CA 1
ATOM 1496 C C . GLU A 1 176 ? -7.331 -0.980 -4.882 1.00 96.06 176 GLU A C 1
ATOM 1498 O O . GLU A 1 176 ? -8.500 -0.602 -4.784 1.00 96.06 176 GLU A O 1
ATOM 1503 N N . LYS A 1 177 ? -6.820 -1.878 -4.030 1.00 95.56 177 LYS A N 1
ATOM 1504 C CA . LYS A 1 177 ? -7.584 -2.494 -2.937 1.00 95.56 177 LYS A CA 1
ATOM 1505 C C . LYS A 1 177 ? -7.604 -1.615 -1.690 1.00 95.56 177 LYS A C 1
ATOM 1507 O O . LYS A 1 177 ? -8.574 -1.696 -0.936 1.00 95.56 177 LYS A O 1
ATOM 1512 N N . ILE A 1 178 ? -6.586 -0.780 -1.479 1.00 97.06 178 ILE A N 1
ATOM 1513 C CA . ILE A 1 178 ? -6.386 -0.022 -0.235 1.00 97.06 178 ILE A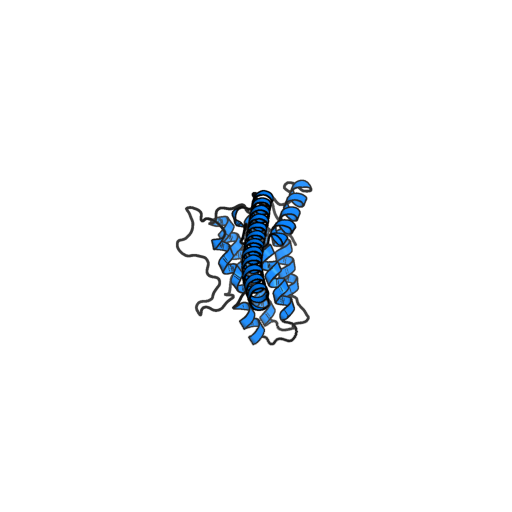 CA 1
ATOM 1514 C C . ILE A 1 178 ? -7.596 0.857 0.137 1.00 97.06 178 ILE A C 1
ATOM 1516 O O . ILE A 1 178 ? -8.024 0.778 1.290 1.00 97.06 178 ILE A O 1
ATOM 1520 N N . PRO A 1 179 ? -8.234 1.620 -0.779 1.00 95.56 179 PRO A N 1
ATOM 1521 C CA . PRO A 1 179 ? -9.433 2.398 -0.442 1.00 95.56 179 PRO A CA 1
ATOM 1522 C C . PRO A 1 179 ? -10.550 1.563 0.187 1.00 95.56 179 PRO A C 1
ATOM 1524 O O . PRO A 1 179 ? -11.218 1.999 1.122 1.00 95.56 179 PRO A O 1
ATOM 1527 N N . SER A 1 180 ? -10.736 0.326 -0.285 1.00 94.69 180 SER A N 1
ATOM 1528 C CA . SER A 1 180 ? -11.800 -0.563 0.203 1.00 94.69 180 SER A CA 1
ATOM 1529 C C . SER A 1 180 ? -11.582 -1.052 1.636 1.00 94.69 180 SER A C 1
ATOM 1531 O O . SER A 1 180 ? -12.495 -1.606 2.250 1.00 94.69 180 SER A O 1
ATOM 1533 N N . TRP A 1 181 ? -10.381 -0.865 2.186 1.00 95.88 181 TRP A N 1
ATOM 1534 C CA . TRP A 1 181 ? -10.068 -1.291 3.541 1.00 95.88 181 TRP A CA 1
ATOM 1535 C C . TRP A 1 181 ? -10.716 -0.388 4.586 1.00 95.88 181 TRP A C 1
ATOM 1537 O O . TRP A 1 181 ? -10.937 -0.848 5.707 1.00 95.88 181 TRP A O 1
ATOM 1547 N N . PHE A 1 182 ? -11.064 0.841 4.213 1.00 96.31 182 PHE A N 1
ATOM 1548 C CA . PHE A 1 182 ? -11.510 1.874 5.133 1.00 96.31 182 PHE A CA 1
ATOM 1549 C C . PHE A 1 182 ? -12.957 2.287 4.839 1.00 96.31 182 PHE A C 1
ATOM 1551 O O . PHE A 1 182 ? -13.305 2.500 3.671 1.00 96.31 182 PHE A O 1
ATOM 1558 N N . PRO A 1 183 ? -13.812 2.427 5.868 1.00 96.12 183 PRO A N 1
ATOM 1559 C CA . PRO A 1 183 ? -15.153 2.973 5.701 1.00 96.12 183 PRO A CA 1
ATOM 1560 C C . PRO A 1 183 ? -15.130 4.340 5.006 1.00 96.12 183 PRO A C 1
ATOM 1562 O O . PRO A 1 183 ? -14.157 5.082 5.094 1.00 96.12 183 PRO A O 1
ATOM 1565 N N . LYS A 1 184 ? -16.201 4.680 4.289 1.00 96.31 184 LYS A N 1
ATOM 1566 C CA . LYS A 1 184 ? -16.317 5.958 3.571 1.00 96.31 184 LYS A CA 1
ATOM 1567 C C . LYS A 1 184 ? -16.976 7.002 4.464 1.00 96.31 184 LYS A C 1
ATOM 1569 O O . LYS A 1 184 ? -17.931 6.677 5.162 1.00 96.31 184 LYS A O 1
ATOM 1574 N N . LYS A 1 185 ? -16.519 8.249 4.378 1.00 95.00 185 LYS A N 1
ATOM 1575 C CA . LYS A 1 185 ? -17.188 9.409 4.981 1.00 95.00 185 LYS A CA 1
ATOM 1576 C C . LYS A 1 185 ? -18.451 9.781 4.205 1.00 95.00 185 LYS A C 1
ATOM 1578 O O . LYS A 1 185 ? -18.574 9.494 3.014 1.00 95.00 185 LYS A O 1
ATOM 1583 N N . ASP A 1 186 ? -19.325 10.560 4.836 1.00 93.94 186 ASP A N 1
ATOM 1584 C CA . ASP A 1 186 ? -20.545 11.092 4.209 1.00 93.94 186 ASP A CA 1
ATOM 1585 C C . ASP A 1 186 ? -20.280 11.941 2.951 1.00 93.94 186 ASP A C 1
ATOM 1587 O O . ASP A 1 186 ? -21.115 12.018 2.051 1.00 93.94 186 ASP A O 1
ATOM 1591 N N . ASN A 1 187 ? -19.115 12.589 2.872 1.00 91.75 187 ASN A N 1
ATOM 1592 C CA . ASN A 1 187 ? -18.724 13.445 1.750 1.00 91.75 187 ASN A CA 1
ATOM 1593 C C . ASN A 1 187 ? -18.007 12.691 0.616 1.00 91.75 187 ASN A C 1
ATOM 1595 O O . ASN A 1 187 ? -17.432 13.335 -0.266 1.00 91.75 187 ASN A O 1
ATOM 1599 N N . HIS A 1 188 ? -17.989 11.357 0.650 1.00 94.69 188 HIS A N 1
ATOM 1600 C CA . HIS A 1 188 ? -17.280 10.553 -0.335 1.00 94.69 188 HIS A CA 1
ATOM 1601 C C . HIS A 1 188 ? -17.851 10.771 -1.753 1.00 94.69 188 HIS A C 1
ATOM 1603 O O . HIS A 1 188 ? -19.072 10.741 -1.944 1.00 94.69 188 HIS A O 1
ATOM 1609 N N . PRO A 1 189 ? -17.003 10.971 -2.782 1.00 90.62 189 PRO A N 1
ATOM 1610 C CA . PRO A 1 189 ? -17.471 11.150 -4.151 1.00 90.62 189 PRO A CA 1
ATOM 1611 C C . PRO A 1 189 ? -18.193 9.903 -4.682 1.00 90.62 189 PRO A C 1
ATOM 1613 O O . PRO A 1 189 ? -17.895 8.772 -4.309 1.00 90.62 189 PRO A O 1
ATOM 1616 N N . ALA A 1 190 ? -19.125 10.093 -5.618 1.00 86.88 190 ALA A N 1
ATOM 1617 C CA . ALA A 1 190 ? -19.838 8.976 -6.248 1.00 86.88 190 ALA A CA 1
ATOM 1618 C C . ALA A 1 190 ? -18.936 8.103 -7.142 1.00 86.88 190 ALA A C 1
ATOM 1620 O O . ALA A 1 190 ? -19.258 6.946 -7.404 1.00 86.88 190 ALA A O 1
ATOM 1621 N N . LYS A 1 191 ? -17.829 8.667 -7.639 1.00 85.12 191 LYS A N 1
ATOM 1622 C CA . LYS A 1 191 ? -16.812 7.957 -8.418 1.00 85.12 191 LYS A CA 1
ATOM 1623 C C . LYS A 1 191 ? -15.548 7.821 -7.580 1.00 85.12 191 LYS A C 1
ATOM 1625 O O . LYS A 1 191 ? -15.097 8.809 -7.008 1.00 85.12 191 LYS A O 1
ATOM 1630 N N . GLU A 1 192 ? -15.010 6.609 -7.542 1.00 85.25 192 GLU A N 1
ATOM 1631 C CA . GLU A 1 192 ? -13.738 6.301 -6.889 1.00 85.25 192 GLU A CA 1
ATOM 1632 C C . GLU A 1 192 ? -12.537 6.793 -7.696 1.00 85.25 192 GLU A C 1
ATOM 1634 O O . GLU A 1 192 ? -12.636 7.031 -8.906 1.00 85.25 192 GLU A O 1
ATOM 1639 N N . LEU A 1 193 ? -11.397 6.892 -7.011 1.00 88.19 193 LEU A N 1
ATOM 1640 C CA . LEU A 1 193 ? -10.095 7.091 -7.635 1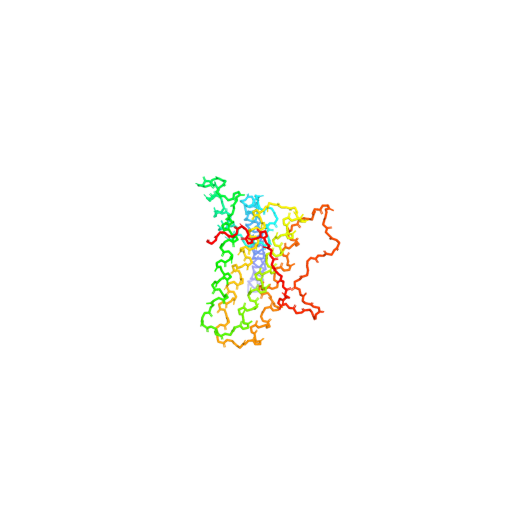.00 88.19 193 LEU A CA 1
ATOM 1641 C C . LEU A 1 193 ? -9.799 5.925 -8.594 1.00 88.19 193 LEU A C 1
ATOM 1643 O O . LEU A 1 193 ? -9.879 4.758 -8.215 1.00 88.19 193 LEU A O 1
ATOM 1647 N N . SER A 1 194 ? -9.466 6.243 -9.847 1.00 91.94 194 SER A N 1
ATOM 1648 C CA . SER A 1 194 ? -8.958 5.258 -10.810 1.00 91.94 194 SER A CA 1
ATOM 1649 C C . SER A 1 194 ? -7.438 5.258 -10.780 1.00 91.94 194 SER A C 1
ATOM 1651 O O . SER A 1 194 ? -6.837 6.329 -10.723 1.00 91.94 194 SER A O 1
ATOM 1653 N N . PHE A 1 195 ? -6.825 4.086 -10.912 1.00 95.56 195 PHE A N 1
ATOM 1654 C CA . PHE A 1 195 ? -5.371 3.914 -11.028 1.00 95.56 195 PHE A CA 1
ATOM 1655 C C . PHE A 1 195 ? -4.931 3.500 -12.438 1.00 95.56 195 PHE A C 1
ATOM 1657 O O . PHE A 1 195 ? -3.745 3.312 -12.704 1.00 95.56 195 PHE A O 1
ATOM 1664 N N . ARG A 1 196 ? -5.900 3.364 -13.348 1.00 95.38 196 ARG A N 1
ATOM 1665 C CA . ARG A 1 196 ? -5.702 2.916 -14.726 1.00 95.38 196 ARG A CA 1
ATOM 1666 C C . ARG A 1 196 ? -5.982 4.033 -15.714 1.00 95.38 196 ARG A C 1
ATOM 1668 O O . ARG A 1 196 ? -6.791 4.925 -15.428 1.00 95.38 196 ARG A O 1
ATOM 1675 N N . ASP A 1 197 ? -5.299 3.979 -16.853 1.00 93.88 197 ASP A N 1
ATOM 1676 C CA . ASP A 1 197 ? -5.482 4.918 -17.959 1.00 93.88 197 ASP A CA 1
ATOM 1677 C C . ASP A 1 197 ? -6.821 4.667 -18.685 1.00 93.88 197 ASP A C 1
ATOM 1679 O O . ASP A 1 197 ? -7.647 3.847 -18.268 1.00 93.88 197 ASP A O 1
ATOM 1683 N N . LYS A 1 198 ? -7.081 5.411 -19.765 1.00 92.06 198 LYS A N 1
ATOM 1684 C CA . LYS A 1 198 ? -8.344 5.299 -20.519 1.00 92.06 198 LYS A CA 1
ATOM 1685 C C . LYS A 1 198 ? -8.456 3.965 -21.260 1.00 92.06 198 LYS A C 1
ATOM 1687 O O . LYS A 1 198 ? -9.562 3.538 -21.589 1.00 92.06 198 LYS A O 1
ATOM 1692 N N . GLU A 1 199 ? -7.323 3.332 -21.515 1.00 92.75 199 GLU A N 1
ATOM 1693 C CA . GLU A 1 199 ? -7.153 2.061 -22.198 1.00 92.75 199 GLU A CA 1
ATOM 1694 C C . GLU A 1 199 ? -7.175 0.869 -21.216 1.00 92.75 199 GLU A C 1
ATOM 1696 O O . GLU A 1 199 ? -7.280 -0.279 -21.647 1.00 92.75 199 GLU A O 1
ATOM 1701 N N . GLY A 1 200 ? -7.146 1.131 -19.904 1.00 91.44 200 GLY A N 1
ATOM 1702 C CA . GLY A 1 200 ? -7.170 0.140 -18.826 1.00 91.44 200 GLY A CA 1
ATOM 1703 C C . GLY A 1 200 ? -5.789 -0.319 -18.339 1.00 91.44 200 GLY A C 1
ATOM 1704 O O . GLY A 1 200 ? -5.717 -1.219 -17.490 1.00 91.44 200 GLY A O 1
ATOM 1705 N N . ASN A 1 201 ? -4.701 0.276 -18.835 1.00 91.75 201 ASN A N 1
ATOM 1706 C CA . ASN A 1 201 ? -3.342 -0.047 -18.406 1.00 91.75 201 ASN A CA 1
ATOM 1707 C C . ASN A 1 201 ? -3.014 0.595 -17.059 1.00 91.75 201 ASN A C 1
ATOM 1709 O O . ASN A 1 201 ? -3.563 1.628 -16.678 1.00 91.75 201 ASN A O 1
ATOM 1713 N N . PHE A 1 202 ? -2.082 -0.037 -16.356 1.00 94.75 202 PHE A N 1
ATOM 1714 C CA . PHE A 1 202 ? -1.543 0.416 -15.083 1.00 94.75 202 PHE A CA 1
ATOM 1715 C C . PHE A 1 202 ? -0.013 0.563 -15.192 1.00 94.75 202 PHE A C 1
ATOM 1717 O O . PHE A 1 202 ? 0.599 -0.268 -15.876 1.00 94.75 202 PHE A O 1
ATOM 1724 N N . PRO A 1 203 ? 0.606 1.523 -14.479 1.00 94.69 203 PRO A N 1
ATOM 1725 C CA . PRO A 1 203 ? -0.029 2.661 -13.804 1.00 94.69 203 PRO A CA 1
ATOM 1726 C C . PRO A 1 203 ? -0.448 3.738 -14.818 1.00 94.69 203 PRO A C 1
ATOM 1728 O O . PRO A 1 203 ? 0.123 3.822 -15.905 1.00 94.69 203 PRO A O 1
ATOM 1731 N N . ARG A 1 204 ? -1.446 4.564 -14.483 1.00 94.88 204 ARG A N 1
ATOM 1732 C CA . ARG A 1 204 ? -1.709 5.804 -15.236 1.00 94.88 204 ARG A CA 1
ATOM 1733 C C . ARG A 1 204 ? -0.773 6.932 -14.806 1.00 94.88 204 ARG A C 1
ATOM 1735 O O . ARG A 1 204 ? -0.268 6.915 -13.690 1.00 94.88 204 ARG A O 1
ATOM 1742 N N . GLU A 1 205 ? -0.684 7.965 -15.637 1.00 91.25 205 GLU A N 1
ATOM 1743 C CA . GLU A 1 205 ? -0.073 9.240 -15.254 1.00 91.25 205 GLU A CA 1
ATOM 1744 C C . GLU A 1 205 ? -0.896 9.964 -14.168 1.00 91.25 205 GLU A C 1
ATOM 1746 O O . GLU A 1 205 ? -2.137 9.899 -14.115 1.00 91.25 205 GLU A O 1
ATOM 1751 N N . SER A 1 206 ? -0.176 10.648 -13.287 1.00 89.69 206 SER A N 1
ATOM 1752 C CA . SER A 1 206 ? -0.654 11.363 -12.106 1.00 89.69 206 SER A CA 1
ATOM 1753 C C . SER A 1 206 ? 0.265 12.567 -11.870 1.00 89.69 206 SER A C 1
ATOM 1755 O O . SER A 1 206 ? 1.408 12.552 -12.309 1.00 89.69 206 SER A O 1
ATOM 1757 N N . GLU A 1 207 ? -0.237 13.625 -11.229 1.00 88.12 207 GLU A N 1
ATOM 1758 C CA . GLU A 1 207 ? 0.606 14.756 -10.793 1.00 88.12 207 GLU A CA 1
ATOM 1759 C C . GLU A 1 207 ? 1.063 14.618 -9.325 1.00 88.12 207 GLU A C 1
ATOM 1761 O O . GLU A 1 207 ? 1.725 15.517 -8.802 1.00 88.12 207 GLU A O 1
ATOM 1766 N N . GLY A 1 208 ? 0.680 13.531 -8.644 1.00 87.62 208 GLY A N 1
ATOM 1767 C CA . GLY A 1 208 ? 0.955 13.317 -7.224 1.00 87.62 208 GLY A CA 1
ATOM 1768 C C . GLY A 1 208 ? 0.128 14.204 -6.286 1.00 87.62 208 GLY A C 1
ATOM 1769 O O . GLY A 1 208 ? -0.866 14.827 -6.678 1.00 87.62 208 GLY A O 1
ATOM 1770 N N . SER A 1 209 ? 0.533 14.268 -5.011 1.00 87.56 209 SER A N 1
ATOM 1771 C CA . SER A 1 209 ? -0.122 15.109 -3.994 1.00 87.56 209 SER A CA 1
ATOM 1772 C C . SER A 1 209 ? 0.849 16.077 -3.326 1.00 87.56 209 SER A C 1
ATOM 1774 O O . SER A 1 209 ? 1.771 15.690 -2.606 1.00 87.56 209 SER A O 1
ATOM 1776 N N . LYS A 1 210 ? 0.537 17.376 -3.424 1.00 84.38 210 LYS A N 1
ATOM 1777 C CA . LYS A 1 210 ? 1.268 18.440 -2.710 1.00 84.38 210 LYS A CA 1
ATOM 1778 C C . LYS A 1 210 ? 1.250 18.252 -1.192 1.00 84.38 210 LYS A C 1
ATOM 1780 O O . LYS A 1 210 ? 2.219 18.598 -0.525 1.00 84.38 210 LYS A O 1
ATOM 1785 N N . ILE A 1 211 ? 0.165 17.691 -0.649 1.00 84.19 211 ILE A N 1
ATOM 1786 C CA . ILE A 1 211 ? 0.028 17.435 0.792 1.00 84.19 211 ILE A CA 1
ATOM 1787 C C . ILE A 1 211 ? 1.065 16.409 1.248 1.00 84.19 211 ILE A C 1
ATOM 1789 O O . ILE A 1 211 ? 1.601 16.526 2.350 1.00 84.19 211 ILE A O 1
ATOM 1793 N N . VAL A 1 212 ? 1.340 15.398 0.421 1.00 82.56 212 VAL A N 1
ATOM 1794 C CA . VAL A 1 212 ? 2.355 14.387 0.725 1.00 82.56 212 VAL A CA 1
ATOM 1795 C C . VAL A 1 212 ? 3.756 14.982 0.601 1.00 82.56 212 VAL A C 1
ATOM 1797 O O . VAL A 1 212 ? 4.551 14.798 1.521 1.00 82.56 212 VAL A O 1
ATOM 1800 N N . HIS A 1 213 ? 4.030 15.789 -0.431 1.00 83.38 213 HIS A N 1
ATOM 1801 C CA . HIS A 1 213 ? 5.330 16.469 -0.592 1.00 83.38 213 HIS A CA 1
ATOM 1802 C C . HIS A 1 213 ? 5.681 17.360 0.601 1.00 83.38 213 HIS A C 1
ATOM 1804 O O . HIS A 1 213 ? 6.810 17.331 1.075 1.00 83.38 213 HIS A O 1
ATOM 1810 N N . GLU A 1 214 ? 4.718 18.105 1.149 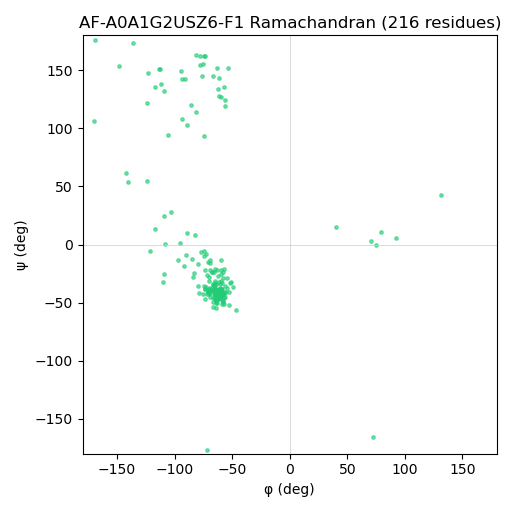1.00 80.44 214 GLU A N 1
ATOM 1811 C CA . GLU A 1 214 ? 4.930 18.926 2.355 1.00 80.44 214 GLU A CA 1
ATOM 1812 C C . GLU A 1 214 ? 5.218 18.090 3.615 1.00 80.44 214 GLU A C 1
ATOM 1814 O O . GLU A 1 214 ? 5.791 18.586 4.589 1.00 80.44 214 GLU A O 1
ATOM 1819 N N . ARG A 1 215 ? 4.792 16.822 3.626 1.00 76.81 215 ARG A N 1
ATOM 1820 C CA . ARG A 1 215 ? 4.949 15.909 4.764 1.00 76.81 215 ARG A CA 1
ATOM 1821 C C . ARG A 1 215 ? 6.214 15.078 4.701 1.00 76.81 215 ARG A C 1
ATOM 1823 O O . ARG A 1 215 ? 6.588 14.542 5.740 1.00 76.81 215 ARG A O 1
ATOM 1830 N N . ILE A 1 216 ? 6.842 14.951 3.540 1.00 76.38 216 ILE A N 1
ATOM 1831 C CA . ILE A 1 216 ? 8.115 14.255 3.388 1.00 76.38 216 ILE A CA 1
ATOM 1832 C C . ILE A 1 216 ? 9.219 15.283 3.617 1.00 76.38 216 ILE A C 1
ATOM 1834 O O . ILE A 1 216 ? 9.499 16.129 2.774 1.00 76.38 216 ILE A O 1
ATOM 1838 N N . SER A 1 217 ? 9.833 15.237 4.797 1.00 60.31 217 SER A N 1
ATOM 1839 C CA . SER A 1 217 ? 11.071 15.973 5.050 1.00 60.31 217 SER A CA 1
ATOM 1840 C C . SER A 1 217 ? 12.242 15.175 4.490 1.00 60.31 217 SER A C 1
ATOM 1842 O O . SER A 1 217 ? 12.544 14.091 4.991 1.00 60.31 217 SER A O 1
ATOM 1844 N N . VAL A 1 218 ? 12.895 15.719 3.462 1.00 48.28 218 VAL A N 1
ATOM 1845 C CA . VAL A 1 218 ? 14.233 15.293 3.023 1.00 48.28 218 VAL A CA 1
ATOM 1846 C C . VAL A 1 218 ? 15.274 16.212 3.647 1.00 48.28 218 VAL A C 1
ATOM 1848 O O . VAL A 1 218 ? 15.081 17.448 3.572 1.00 48.28 218 VAL A O 1
#

Organism: NCBI:txid1802775

pLDDT: mean 82.54, std 13.59, range [45.44, 97.31]

Sequence (218 aa):
MILLYILLAIIAYYIYRIYRQKEDEREAVADEKFDAEWEAKKKEEFKDYPHLLGKVDYTWLELFGRLFVETDKNHPGRWQNGGSPHLNAAFMMYLKESNNTDRDIIEVDHLFDSLWDLTEELFEHLEKYHESTKYEYEIAIITFWQLVAQEAESFKGKDFETIKKMFQSAPFTDIEKIPSWFPKKDNHPAKELSFRDKEGNFPRESEGSKIVHERISV

Foldseek 3Di:
DVVVVVVVVVVVVVVVVVVVVVVVVVVVVVVVVVVVVVLVVLCVVQVLLNLCRVVFDSVLCVVLVVVVVVCCVVPPPVQVFAADPLLLLLVVLLVCLLPVPLPPPPVVNVQSVLLQLLLQVLLVLCVVWFDDDNSSSSSLSSSLSVQVSVVSVPCRPPDPVVVQVPCQDPPNCVSVVSSVSTHTDPPRDPDDDDQADPVRGPRDGHPHDPVSVRRHDD

Radius of gyration: 25.33 Å; Cα contacts (8 Å, |Δi|>4): 180; chains: 1; bounding box: 42×92×45 Å